Protein AF-A0A642UW45-F1 (afdb_monomer_lite)

Organism: NCBI:txid44093

Foldseek 3Di:
DDDDDDDDDDDDDDDDDDDDDDDDDDDDPPPPPPPPPVPPDDPVRLVVLVVVLVVLVVLLVVLDVCVVVPDPSHDPACVVSLVSLVVSLCSLLVSFAQDQPDDDPCSLVSLLVSLQVLLVSLLSHLVPHDLVSSLVSQVVSLVSQLCQCVVPRGDHDDPVSLVSVLVSQVSSLVSSCSSCVPPPVCPVSSVCRSVSSNVRSD

Structure (mmCIF, N/CA/C/O backbone):
data_AF-A0A642UW45-F1
#
_entry.id   AF-A0A642UW45-F1
#
loop_
_atom_site.group_PDB
_atom_site.id
_atom_site.type_symbol
_atom_site.label_atom_id
_atom_site.label_alt_id
_atom_site.label_comp_id
_atom_site.label_asym_id
_atom_site.label_entity_id
_atom_site.label_seq_id
_atom_site.pdbx_PDB_ins_code
_atom_site.Cartn_x
_atom_site.Cartn_y
_atom_site.Cartn_z
_atom_site.occupancy
_atom_site.B_iso_or_equiv
_atom_site.auth_seq_id
_atom_site.auth_comp_id
_atom_site.auth_asym_id
_atom_site.auth_atom_id
_atom_site.pdbx_PDB_model_num
ATOM 1 N N . MET A 1 1 ? -65.713 -23.975 90.824 1.00 36.75 1 MET A N 1
ATOM 2 C CA . MET A 1 1 ? -65.546 -25.047 91.830 1.00 36.75 1 MET A CA 1
ATOM 3 C C . MET A 1 1 ? -65.281 -26.353 91.097 1.00 36.75 1 MET A C 1
ATOM 5 O O . MET A 1 1 ? -66.083 -26.625 90.209 1.00 36.75 1 MET A O 1
ATOM 9 N N . PRO A 1 2 ? -64.274 -27.172 91.465 1.00 53.25 2 PRO A N 1
ATOM 10 C CA . PRO A 1 2 ? -63.061 -26.932 92.280 1.00 53.25 2 PRO A CA 1
ATOM 11 C C . PRO A 1 2 ? -61.746 -27.131 91.458 1.00 53.25 2 PRO A C 1
ATOM 13 O O . PRO A 1 2 ? -61.798 -27.691 90.370 1.00 53.25 2 PRO A O 1
ATOM 16 N N . ALA A 1 3 ? -60.665 -26.393 91.762 1.00 43.72 3 ALA A N 1
ATOM 17 C CA . ALA A 1 3 ? -59.486 -26.709 92.619 1.00 43.72 3 ALA A CA 1
ATOM 18 C C . ALA A 1 3 ? -58.469 -27.650 91.919 1.00 43.72 3 ALA A C 1
ATOM 20 O O . ALA A 1 3 ? -58.846 -28.756 91.555 1.00 43.72 3 ALA A O 1
ATOM 21 N N . ASN A 1 4 ? -57.269 -27.225 91.496 1.00 45.25 4 ASN A N 1
ATOM 22 C CA . ASN A 1 4 ? -56.106 -26.641 92.202 1.00 45.25 4 ASN A CA 1
ATOM 23 C C . ASN A 1 4 ? -55.343 -27.671 93.055 1.00 45.25 4 ASN A C 1
ATOM 25 O O . ASN A 1 4 ? -55.916 -28.178 94.010 1.00 45.25 4 ASN A O 1
ATOM 29 N N . ASP A 1 5 ? -54.101 -27.971 92.654 1.00 42.88 5 ASP A N 1
ATOM 30 C CA . ASP A 1 5 ? -52.862 -27.980 93.466 1.00 42.88 5 ASP A CA 1
ATOM 31 C C . ASP A 1 5 ? -51.679 -28.327 92.520 1.00 42.88 5 ASP A C 1
ATOM 33 O O . ASP A 1 5 ? -51.790 -29.273 91.741 1.00 42.88 5 ASP A O 1
ATOM 37 N N . MET A 1 6 ? -50.669 -27.461 92.301 1.00 51.72 6 MET A N 1
ATOM 38 C CA . MET A 1 6 ? -49.543 -27.067 93.193 1.00 51.72 6 MET A CA 1
ATOM 39 C C . MET A 1 6 ? -48.675 -28.282 93.568 1.00 51.72 6 MET A C 1
ATOM 41 O O . MET A 1 6 ? -49.210 -29.314 93.945 1.00 51.72 6 MET A O 1
ATOM 45 N N . ASP A 1 7 ? -47.345 -28.318 93.473 1.00 44.03 7 ASP A N 1
ATOM 46 C CA . ASP A 1 7 ? -46.229 -27.369 93.296 1.00 44.03 7 ASP A CA 1
ATOM 47 C C . ASP A 1 7 ? -45.063 -28.196 92.658 1.00 44.03 7 ASP A C 1
ATOM 49 O O . ASP A 1 7 ? -45.179 -29.415 92.548 1.00 44.03 7 ASP A O 1
ATOM 53 N N . VAL A 1 8 ? -43.908 -27.713 92.186 1.00 48.75 8 VAL A N 1
ATOM 54 C CA . VAL A 1 8 ? -42.874 -26.880 92.823 1.00 48.75 8 VAL A CA 1
ATOM 55 C C . VAL A 1 8 ? -41.848 -26.517 91.727 1.00 48.75 8 VAL A C 1
ATOM 57 O O . VAL A 1 8 ? -41.363 -27.402 91.024 1.00 48.75 8 VAL A O 1
ATOM 60 N N . ASP A 1 9 ? -41.491 -25.238 91.624 1.00 43.91 9 ASP A N 1
ATOM 61 C CA . ASP A 1 9 ? -40.244 -24.722 91.020 1.00 43.91 9 ASP A CA 1
ATOM 62 C C . ASP A 1 9 ? -39.233 -24.512 92.176 1.00 43.91 9 ASP A C 1
ATOM 64 O O . ASP A 1 9 ? -39.691 -24.293 93.306 1.00 43.91 9 ASP A O 1
ATOM 68 N N . PRO A 1 10 ? -37.894 -24.558 91.992 1.00 50.16 10 PRO A N 1
ATOM 69 C CA . PRO A 1 10 ? -37.218 -23.303 91.642 1.00 50.16 10 PRO A CA 1
ATOM 70 C C . PRO A 1 10 ? -35.883 -23.415 90.865 1.00 50.16 10 PRO A C 1
ATOM 72 O O . PRO A 1 10 ? -35.002 -24.205 91.190 1.00 50.16 10 PRO A O 1
ATOM 75 N N . GLN A 1 11 ? -35.694 -22.424 89.988 1.00 36.06 11 GLN A N 1
ATOM 76 C CA . GLN A 1 11 ? -34.472 -21.628 89.757 1.00 36.06 11 GLN A CA 1
ATOM 77 C C . GLN A 1 11 ? -33.200 -22.291 89.194 1.00 36.06 11 GLN A C 1
ATOM 79 O O . GLN A 1 11 ? -32.591 -23.156 89.811 1.00 36.06 11 GLN A O 1
ATOM 84 N N . SER A 1 12 ? -32.650 -21.685 88.130 1.00 41.69 12 SER A N 1
ATOM 85 C CA . SER A 1 12 ? -31.394 -20.906 88.216 1.00 41.69 12 SER A CA 1
ATOM 86 C C . SER A 1 12 ? -30.930 -20.396 86.837 1.00 41.69 12 SER A C 1
ATOM 88 O O . SER A 1 12 ? -30.813 -21.188 85.911 1.00 41.69 12 SER A O 1
ATOM 90 N N . SER A 1 13 ? -30.707 -19.070 86.773 1.00 40.31 13 SER A N 1
ATOM 91 C CA . SER A 1 13 ? -29.682 -18.259 86.061 1.00 40.31 13 SER A CA 1
ATOM 92 C C . SER A 1 13 ? -29.061 -18.755 84.728 1.00 40.31 13 SER A C 1
ATOM 94 O O . SER A 1 13 ? -28.805 -19.930 84.535 1.00 40.31 13 SER A O 1
ATOM 96 N N . ALA A 1 14 ? -28.718 -17.918 83.747 1.00 40.62 14 ALA A N 1
ATOM 97 C CA . ALA A 1 14 ? -28.234 -16.548 83.828 1.00 40.62 14 ALA A CA 1
ATOM 98 C C . ALA A 1 14 ? -28.526 -15.755 82.539 1.00 40.62 14 ALA A C 1
ATOM 100 O O . ALA A 1 14 ? -28.600 -16.295 81.436 1.00 40.62 14 ALA A O 1
ATOM 101 N N . VAL A 1 15 ? -28.697 -14.456 82.754 1.00 42.72 15 VAL A N 1
ATOM 102 C CA . VAL A 1 15 ? -28.631 -13.355 81.790 1.00 42.72 15 VAL A CA 1
ATOM 103 C C . VAL A 1 15 ? -27.152 -12.937 81.680 1.00 42.72 15 VAL A C 1
ATOM 105 O O . VAL A 1 15 ? -26.385 -13.279 82.575 1.00 42.72 15 VAL A O 1
ATOM 108 N N . GLU A 1 16 ? -26.816 -12.137 80.660 1.00 39.44 16 GLU A N 1
ATOM 109 C CA . GLU A 1 16 ? -25.517 -11.470 80.397 1.00 39.44 16 GLU A CA 1
ATOM 110 C C . GLU A 1 16 ? -24.597 -12.306 79.476 1.00 39.44 16 GLU A C 1
ATOM 112 O O . GLU A 1 16 ? -24.466 -13.511 79.624 1.00 39.44 16 GLU A O 1
ATOM 117 N N . ASP A 1 17 ? -23.997 -11.769 78.414 1.00 39.53 17 ASP A N 1
ATOM 118 C CA . ASP A 1 17 ? -23.384 -10.450 78.355 1.00 39.53 17 ASP A CA 1
ATOM 119 C C . ASP A 1 17 ? -23.245 -9.943 76.907 1.00 39.53 17 ASP A C 1
ATOM 121 O O . ASP A 1 17 ? -23.050 -10.708 75.958 1.00 39.53 17 ASP A O 1
ATOM 125 N N . SER A 1 18 ? -23.380 -8.630 76.753 1.00 40.75 18 SER A N 1
ATOM 126 C CA . SER A 1 18 ? -23.147 -7.880 75.523 1.00 40.75 18 SER A CA 1
ATOM 127 C C . SER A 1 18 ? -21.845 -7.103 75.670 1.00 40.75 18 SER A C 1
ATOM 129 O O . SER A 1 18 ? -21.626 -6.492 76.702 1.00 40.75 18 SER A O 1
ATOM 131 N N . MET A 1 19 ? -21.105 -6.997 74.565 1.00 38.03 19 MET A N 1
ATOM 132 C CA . MET A 1 19 ? -20.031 -6.022 74.329 1.00 38.03 19 MET A CA 1
ATOM 133 C C . MET A 1 19 ? -18.723 -6.268 75.091 1.00 38.03 19 MET A C 1
ATOM 135 O O . MET A 1 19 ? -18.585 -5.918 76.254 1.00 38.03 19 MET A O 1
ATOM 139 N N . ASP A 1 20 ? -17.711 -6.718 74.347 1.00 39.88 20 ASP A N 1
ATOM 140 C CA . ASP A 1 20 ? -16.327 -6.376 74.660 1.00 39.88 20 ASP A CA 1
ATOM 141 C C . ASP A 1 20 ? -15.667 -5.783 73.409 1.00 39.88 20 ASP A C 1
ATOM 143 O O . ASP A 1 20 ? -15.661 -6.366 72.318 1.00 39.88 20 ASP A O 1
ATOM 147 N N . GLU A 1 21 ? -15.207 -4.549 73.571 1.00 38.09 21 GLU A N 1
ATOM 148 C CA . GLU A 1 21 ? -14.565 -3.706 72.575 1.00 38.09 21 GLU A CA 1
ATOM 149 C C . GLU A 1 21 ? -13.055 -3.991 72.521 1.00 38.09 21 GLU A C 1
ATOM 151 O O . GLU A 1 21 ? -12.384 -4.125 73.537 1.00 38.09 21 GLU A O 1
ATOM 156 N N . MET A 1 22 ? -12.513 -3.935 71.302 1.00 37.22 22 MET A N 1
ATOM 157 C CA . MET A 1 22 ? -11.138 -3.539 70.966 1.00 37.22 22 MET A CA 1
ATOM 158 C C . MET A 1 22 ? -9.948 -4.365 71.490 1.00 37.22 22 MET A C 1
ATOM 160 O O . MET A 1 22 ? -9.361 -4.047 72.520 1.00 37.22 22 MET A O 1
ATOM 164 N N . GLN A 1 23 ? -9.378 -5.193 70.599 1.00 37.09 23 GLN A N 1
ATOM 165 C CA . GLN A 1 23 ? -7.923 -5.190 70.367 1.00 37.09 23 GLN A CA 1
ATOM 166 C C . GLN A 1 23 ? -7.586 -5.204 68.865 1.00 37.09 23 GLN A C 1
ATOM 168 O O . GLN A 1 23 ? -7.720 -6.197 68.158 1.00 37.09 23 GLN A O 1
ATOM 173 N N . SER A 1 24 ? -7.153 -4.028 68.405 1.00 38.09 24 SER A N 1
ATOM 174 C CA . SER A 1 24 ? -6.322 -3.738 67.230 1.00 38.09 24 SER A CA 1
ATOM 175 C C . SER A 1 24 ? -5.328 -4.852 66.880 1.00 38.09 24 SER A C 1
ATOM 177 O O . SER A 1 24 ? -4.521 -5.170 67.748 1.00 38.09 24 SER A O 1
ATOM 179 N N . ILE A 1 25 ? -5.270 -5.298 65.612 1.00 38.72 25 ILE A N 1
ATOM 180 C CA . ILE A 1 25 ? -4.099 -5.120 64.717 1.00 38.72 25 ILE A CA 1
ATOM 181 C C . ILE A 1 25 ? -4.308 -5.711 63.303 1.00 38.72 25 ILE A C 1
ATOM 183 O O . ILE A 1 25 ? -4.817 -6.810 63.127 1.00 38.72 25 ILE A O 1
ATOM 187 N N . VAL A 1 26 ? -3.779 -4.969 62.320 1.00 41.66 26 VAL A N 1
ATOM 188 C CA . VAL A 1 26 ? -3.589 -5.254 60.882 1.00 41.66 26 VAL A CA 1
ATOM 189 C C . VAL A 1 26 ? -4.813 -5.061 59.981 1.00 41.66 26 VAL A C 1
ATOM 191 O O . VAL A 1 26 ? -5.449 -5.990 59.490 1.00 41.66 26 VAL A O 1
ATOM 194 N N . SER A 1 27 ? -5.023 -3.789 59.635 1.00 38.62 27 SER A N 1
ATOM 195 C CA . SER A 1 27 ? -5.510 -3.392 58.317 1.00 38.62 27 SER A CA 1
ATOM 196 C C . SER A 1 27 ? -4.655 -4.076 57.250 1.00 38.62 27 SER A C 1
ATOM 198 O O . SER A 1 27 ? -3.492 -3.722 57.057 1.00 38.62 27 SER A O 1
ATOM 200 N N . THR A 1 28 ? -5.211 -5.059 56.554 1.00 40.09 28 THR A N 1
ATOM 201 C CA . THR A 1 28 ? -4.668 -5.476 55.263 1.00 40.09 28 THR A CA 1
ATOM 202 C C . THR A 1 28 ? -5.072 -4.397 54.262 1.00 40.09 28 THR A C 1
ATOM 204 O O . THR A 1 28 ? -6.269 -4.205 54.040 1.00 40.09 28 THR A O 1
ATOM 207 N N . PRO A 1 29 ? -4.134 -3.650 53.654 1.00 40.41 29 PRO A N 1
ATOM 208 C CA . PRO A 1 29 ? -4.487 -2.892 52.475 1.00 40.41 29 PRO A CA 1
ATOM 209 C C . PRO A 1 29 ? -4.778 -3.935 51.399 1.00 40.41 29 PRO A C 1
ATOM 211 O O . PRO A 1 29 ? -3.882 -4.662 50.967 1.00 40.41 29 PRO A O 1
ATOM 214 N N . ALA A 1 30 ? -6.039 -4.042 50.986 1.00 44.22 30 ALA A N 1
ATOM 215 C CA . ALA A 1 30 ? -6.338 -4.584 49.677 1.00 44.22 30 ALA A CA 1
ATOM 216 C C . ALA A 1 30 ? -5.596 -3.683 48.688 1.00 44.22 30 ALA A C 1
ATOM 218 O O . ALA A 1 30 ? -6.010 -2.555 48.424 1.00 44.22 30 ALA A O 1
ATOM 219 N N . ILE A 1 31 ? -4.430 -4.144 48.233 1.00 43.50 31 ILE A N 1
ATOM 220 C CA . ILE A 1 31 ? -3.720 -3.549 47.113 1.00 43.50 31 ILE A CA 1
ATOM 221 C C . ILE A 1 31 ? -4.649 -3.775 45.930 1.00 43.50 31 ILE A C 1
ATOM 223 O O . ILE A 1 31 ? -4.634 -4.835 45.305 1.00 43.50 31 ILE A O 1
ATOM 227 N N . SER A 1 32 ? -5.506 -2.794 45.658 1.00 49.00 32 SER A N 1
ATOM 228 C CA . SER A 1 32 ? -6.100 -2.613 44.348 1.00 49.00 32 SER A CA 1
ATOM 229 C C . SER A 1 32 ? -4.913 -2.494 43.411 1.00 49.00 32 SER A C 1
ATOM 231 O O . SER A 1 32 ? -4.239 -1.466 43.350 1.00 49.00 32 SER A O 1
ATOM 233 N N . THR A 1 33 ? -4.589 -3.600 42.748 1.00 43.16 33 THR A N 1
ATOM 234 C CA . THR A 1 33 ? -3.673 -3.588 41.623 1.00 43.16 33 THR A CA 1
ATOM 235 C C . THR A 1 33 ? -4.216 -2.506 40.697 1.00 43.16 33 THR A C 1
ATOM 237 O O . THR A 1 33 ? -5.394 -2.588 40.334 1.00 43.16 33 THR A O 1
ATOM 240 N N . PRO A 1 34 ? -3.454 -1.447 40.376 1.00 36.19 34 PRO A N 1
ATOM 241 C CA . PRO A 1 34 ? -3.911 -0.511 39.376 1.00 36.19 34 PRO A CA 1
ATOM 242 C C . PRO A 1 34 ? -4.062 -1.336 38.105 1.00 36.19 34 PRO A C 1
ATOM 244 O O . PRO A 1 34 ? -3.070 -1.796 37.540 1.00 36.19 34 PRO A O 1
ATOM 247 N N . SER A 1 35 ? -5.313 -1.587 37.713 1.00 38.22 35 SER A N 1
ATOM 248 C CA . SER A 1 35 ? -5.642 -2.012 36.365 1.00 38.22 35 SER A CA 1
ATOM 249 C C . SER A 1 35 ? -5.026 -0.944 35.480 1.00 38.22 35 SER A C 1
ATOM 251 O O . SER A 1 35 ? -5.541 0.174 35.392 1.00 38.22 35 SER A O 1
ATOM 253 N N . GLN A 1 36 ? -3.850 -1.239 34.926 1.00 38.59 36 GLN A N 1
ATOM 254 C CA . GLN A 1 36 ? -3.261 -0.427 33.884 1.00 38.59 36 GLN A CA 1
ATOM 255 C C . GLN A 1 36 ? -4.139 -0.639 32.661 1.00 38.59 36 GLN A C 1
ATOM 257 O O . GLN A 1 36 ? -3.818 -1.390 31.745 1.00 38.59 36 GLN A O 1
ATOM 262 N N . HIS A 1 37 ? -5.282 0.039 32.655 1.00 38.22 37 HIS A N 1
ATOM 263 C CA . HIS A 1 37 ? -5.852 0.508 31.420 1.00 38.22 37 HIS A CA 1
ATOM 264 C C . HIS A 1 37 ? -4.754 1.379 30.819 1.00 38.22 37 HIS A C 1
ATOM 266 O O . HIS A 1 37 ? -4.597 2.538 31.197 1.00 38.22 37 HIS A O 1
ATOM 272 N N . TYR A 1 38 ? -3.937 0.796 29.940 1.00 41.06 38 TYR A N 1
ATOM 273 C CA . TYR A 1 38 ? -3.171 1.560 28.972 1.00 41.06 38 TYR A CA 1
ATOM 274 C C . TYR A 1 38 ? -4.214 2.282 28.115 1.00 41.06 38 TYR A C 1
ATOM 276 O O . TYR A 1 38 ? -4.650 1.797 27.065 1.00 41.06 38 TYR A O 1
ATOM 284 N N . SER A 1 39 ? -4.694 3.410 28.642 1.00 54.41 39 SER A N 1
ATOM 285 C CA . SER A 1 39 ? -5.448 4.411 27.913 1.00 54.41 39 SER A CA 1
ATOM 286 C C . SER A 1 39 ? -4.659 4.663 26.642 1.00 54.41 39 SER A C 1
ATOM 288 O O . SER A 1 39 ? -3.439 4.838 26.717 1.00 54.41 39 SER A O 1
ATOM 290 N N . GLY A 1 40 ? -5.328 4.570 25.493 1.00 69.44 40 GLY A N 1
ATOM 291 C CA . GLY A 1 40 ? -4.692 4.750 24.193 1.00 69.44 40 GLY A CA 1
ATOM 292 C C . GLY A 1 40 ? -3.835 6.017 24.139 1.00 69.44 40 GLY A C 1
ATOM 293 O O . GLY A 1 40 ? -3.932 6.895 24.997 1.00 69.44 40 GLY A O 1
ATOM 294 N N . LEU A 1 41 ? -2.973 6.095 23.125 1.00 79.62 41 LEU A N 1
ATOM 295 C CA . LEU A 1 41 ? -2.092 7.244 22.917 1.00 79.62 41 LEU A CA 1
ATOM 296 C C . LEU A 1 41 ? -2.855 8.566 23.081 1.00 79.62 41 LEU A C 1
ATOM 298 O O . LEU A 1 41 ? -3.965 8.707 22.563 1.00 79.62 41 LEU A O 1
ATOM 302 N N . SER A 1 42 ? -2.254 9.536 23.771 1.00 88.75 42 SER A N 1
ATOM 303 C CA . SER A 1 42 ? -2.825 10.881 23.876 1.00 88.75 42 SER A CA 1
ATOM 304 C C . SER A 1 42 ? -2.923 11.536 22.498 1.00 88.75 42 SER A C 1
ATOM 306 O O . SER A 1 42 ? -2.159 11.193 21.598 1.00 88.75 42 SER A O 1
ATOM 308 N N . GLU A 1 43 ? -3.801 12.525 22.320 1.00 89.94 43 GLU A N 1
ATOM 309 C CA . GLU A 1 43 ? -3.934 13.240 21.038 1.00 89.94 43 GLU A CA 1
ATOM 310 C C . GLU A 1 43 ? -2.590 13.786 20.526 1.00 89.94 43 GLU A C 1
ATOM 312 O O . GLU A 1 43 ? -2.277 13.677 19.345 1.00 89.94 43 GLU A O 1
ATOM 317 N N . ALA A 1 44 ? -1.734 14.286 21.423 1.00 94.00 44 ALA A N 1
ATOM 318 C CA . ALA A 1 44 ? -0.394 14.747 21.068 1.00 94.00 44 ALA A CA 1
ATOM 319 C C . ALA A 1 44 ? 0.529 13.607 20.595 1.00 94.00 44 ALA A C 1
ATOM 321 O O . ALA A 1 44 ? 1.353 13.807 19.704 1.00 94.00 44 ALA A O 1
ATOM 322 N N . GLN A 1 45 ? 0.419 12.410 21.182 1.00 92.38 45 GLN A N 1
ATOM 323 C CA . GLN A 1 45 ? 1.152 11.225 20.722 1.00 92.38 45 GLN A CA 1
ATOM 324 C C . GLN A 1 45 ? 0.608 10.720 19.382 1.00 92.38 45 GLN A C 1
ATOM 326 O O . GLN A 1 45 ? 1.395 10.375 18.504 1.00 92.38 45 GLN A O 1
ATOM 331 N N . GLN A 1 46 ? -0.715 10.729 19.202 1.00 93.69 46 GLN A N 1
ATOM 332 C CA . GLN A 1 46 ? -1.363 10.388 17.936 1.00 93.69 46 GLN A CA 1
ATOM 333 C C . GLN A 1 46 ? -0.941 11.349 16.820 1.00 93.69 46 GLN A C 1
ATOM 335 O O . GLN A 1 46 ? -0.640 10.903 15.718 1.00 93.69 46 GLN A O 1
ATOM 340 N N . GLN A 1 47 ? -0.865 12.654 17.099 1.00 95.81 47 GLN A N 1
ATOM 341 C CA . GLN A 1 47 ? -0.413 13.637 16.117 1.00 95.81 47 GLN A CA 1
ATOM 342 C C . GLN A 1 47 ? 1.056 13.427 15.744 1.00 95.81 47 GLN A C 1
ATOM 344 O O . GLN A 1 47 ? 1.365 13.332 14.565 1.00 95.81 47 GLN A O 1
ATOM 349 N N . LYS A 1 48 ? 1.947 13.231 16.725 1.00 96.94 48 LYS A N 1
ATOM 350 C CA . LYS A 1 48 ? 3.360 12.908 16.448 1.00 96.94 48 LYS A CA 1
ATOM 351 C C . LYS A 1 48 ? 3.523 11.651 15.596 1.00 96.94 48 LYS A C 1
ATOM 353 O O . LYS A 1 48 ? 4.425 11.586 14.769 1.00 96.94 48 LYS A O 1
ATOM 358 N N . PHE A 1 49 ? 2.672 10.649 15.814 1.00 96.38 49 PHE A N 1
ATOM 359 C CA . PHE A 1 49 ? 2.655 9.441 14.998 1.00 96.38 49 PHE A CA 1
ATOM 360 C C . PHE A 1 49 ? 2.254 9.746 13.549 1.00 96.38 49 PHE A C 1
ATOM 362 O O . PHE A 1 49 ? 2.947 9.316 12.633 1.00 96.38 49 PHE A O 1
ATOM 369 N N . LYS A 1 50 ? 1.190 10.529 13.337 1.00 97.31 50 LYS A N 1
ATOM 370 C CA . LYS A 1 50 ? 0.764 10.984 12.001 1.00 97.31 50 LYS A CA 1
ATOM 371 C C . LYS A 1 50 ? 1.861 11.769 11.289 1.00 97.31 50 LYS A C 1
ATOM 373 O O . LYS A 1 50 ? 2.218 11.418 10.171 1.00 97.31 50 LYS A O 1
ATOM 378 N N . ASP A 1 51 ? 2.444 12.750 11.978 1.00 98.19 51 ASP A N 1
ATOM 379 C CA . ASP A 1 51 ? 3.522 13.588 11.446 1.00 98.19 51 ASP A CA 1
ATOM 380 C C . ASP A 1 51 ? 4.716 12.725 11.007 1.00 98.19 51 ASP A C 1
ATOM 382 O O . ASP A 1 51 ? 5.246 12.898 9.913 1.00 98.19 51 ASP A O 1
ATOM 386 N N . TYR A 1 52 ? 5.087 11.726 11.818 1.00 98.44 52 TYR A N 1
ATOM 387 C CA . TYR A 1 52 ? 6.126 10.764 11.457 1.00 98.44 52 TYR A CA 1
ATOM 388 C C . TYR A 1 52 ? 5.786 9.987 10.176 1.00 98.44 52 TYR A C 1
ATOM 390 O O . TYR A 1 52 ? 6.634 9.883 9.288 1.00 98.44 52 TYR A O 1
ATOM 398 N N . LEU A 1 53 ? 4.567 9.446 10.059 1.00 98.38 53 LEU A N 1
ATOM 399 C CA . LEU A 1 53 ? 4.151 8.699 8.866 1.00 98.38 53 LEU A CA 1
ATOM 400 C C . LEU A 1 53 ? 4.137 9.586 7.616 1.00 98.38 53 LEU A C 1
ATOM 402 O O . LEU A 1 53 ? 4.585 9.152 6.553 1.00 98.38 53 LEU A O 1
ATOM 406 N N . ASP A 1 54 ? 3.664 10.826 7.741 1.00 98.50 54 ASP A N 1
ATOM 407 C CA . ASP A 1 54 ? 3.662 11.796 6.648 1.00 98.50 54 ASP A CA 1
ATOM 408 C C . ASP A 1 54 ? 5.081 12.158 6.199 1.00 98.50 54 ASP A C 1
ATOM 410 O O . ASP A 1 54 ? 5.353 12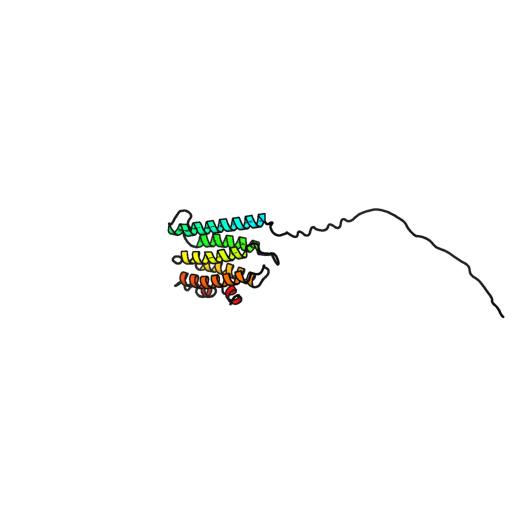.167 4.995 1.00 98.50 54 ASP A O 1
ATOM 414 N N . ASP A 1 55 ? 6.007 12.373 7.136 1.00 98.56 55 ASP A N 1
ATOM 415 C CA . ASP A 1 55 ? 7.414 12.634 6.828 1.00 98.56 55 ASP A CA 1
ATOM 416 C C . ASP A 1 55 ? 8.076 11.445 6.112 1.00 98.56 55 ASP A C 1
ATOM 418 O O . ASP A 1 55 ? 8.815 11.640 5.138 1.00 98.56 55 ASP A O 1
ATOM 422 N N . GLN A 1 56 ? 7.797 10.209 6.548 1.00 98.62 56 GLN A N 1
ATOM 423 C CA . GLN A 1 56 ? 8.319 9.006 5.890 1.00 98.62 56 GLN A CA 1
ATOM 424 C C . GLN A 1 56 ? 7.762 8.851 4.469 1.00 98.62 56 GLN A C 1
ATOM 426 O O . GLN A 1 56 ? 8.545 8.690 3.530 1.00 98.62 56 GLN A O 1
ATOM 431 N N . LEU A 1 57 ? 6.444 8.969 4.276 1.00 98.50 57 LEU A 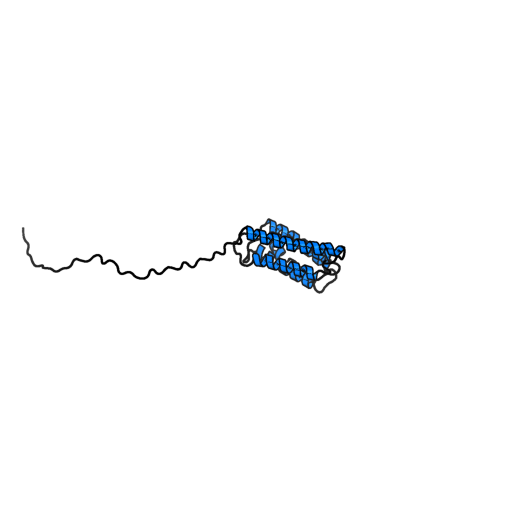N 1
ATOM 432 C CA . LEU A 1 57 ? 5.824 8.883 2.946 1.00 98.50 57 LEU A CA 1
ATOM 433 C C . LEU A 1 57 ? 6.330 9.975 2.008 1.00 98.50 57 LEU A C 1
ATOM 435 O O . LEU A 1 57 ? 6.649 9.714 0.847 1.00 98.50 57 LEU A O 1
ATOM 439 N N . LEU A 1 58 ? 6.465 11.201 2.513 1.00 98.31 58 LEU A N 1
ATOM 440 C CA . LEU A 1 58 ? 7.000 12.313 1.741 1.00 98.31 58 LEU A CA 1
ATOM 441 C C . LEU A 1 58 ? 8.454 12.065 1.331 1.00 98.31 58 LEU A C 1
ATOM 443 O O . LEU A 1 58 ? 8.838 12.389 0.205 1.00 98.31 58 LEU A O 1
ATOM 447 N N . SER A 1 59 ? 9.265 11.486 2.217 1.00 98.12 59 SER A N 1
ATOM 448 C CA . SER A 1 59 ? 10.641 11.090 1.908 1.00 98.12 59 SER A CA 1
ATOM 449 C C . SER A 1 59 ? 10.688 10.041 0.793 1.00 98.12 59 SER A C 1
ATOM 451 O O . SER A 1 59 ? 11.386 10.250 -0.206 1.00 98.12 59 SER A O 1
ATOM 453 N N . ILE A 1 60 ? 9.894 8.970 0.908 1.00 98.44 60 ILE A N 1
ATOM 454 C CA . ILE A 1 60 ? 9.790 7.898 -0.095 1.00 98.44 60 ILE A CA 1
ATOM 455 C C . ILE A 1 60 ? 9.350 8.481 -1.443 1.00 98.44 60 ILE A C 1
ATOM 457 O O . ILE A 1 60 ? 10.062 8.350 -2.441 1.00 98.44 60 ILE A O 1
ATOM 461 N N . THR A 1 61 ? 8.250 9.236 -1.466 1.00 97.88 61 THR A N 1
ATOM 462 C CA . THR A 1 61 ? 7.725 9.870 -2.684 1.00 97.88 61 THR A CA 1
ATOM 463 C C . THR A 1 61 ? 8.748 10.809 -3.327 1.00 97.88 61 THR A C 1
ATOM 465 O O . THR A 1 61 ? 8.976 10.756 -4.537 1.00 97.88 61 THR A O 1
ATOM 468 N N . ARG A 1 62 ? 9.443 11.650 -2.547 1.00 97.44 62 ARG A N 1
ATOM 469 C CA . ARG A 1 62 ? 10.484 12.549 -3.080 1.00 97.44 62 ARG A CA 1
ATOM 470 C C . ARG A 1 62 ? 11.631 11.775 -3.722 1.00 97.44 62 ARG A C 1
ATOM 472 O O . ARG A 1 62 ? 12.108 12.171 -4.787 1.00 97.44 62 ARG A O 1
ATOM 479 N N . ARG A 1 63 ? 12.096 10.697 -3.090 1.00 97.62 63 ARG A N 1
ATOM 480 C CA . ARG A 1 63 ? 13.180 9.852 -3.621 1.00 97.62 63 ARG A CA 1
ATOM 481 C C . ARG A 1 63 ? 12.742 9.096 -4.872 1.00 97.62 63 ARG A C 1
ATOM 483 O O . ARG A 1 63 ? 13.532 8.991 -5.810 1.00 97.62 63 ARG A O 1
ATOM 490 N N . PHE A 1 64 ? 11.489 8.649 -4.919 1.00 97.44 64 PHE A N 1
ATOM 491 C CA . PHE A 1 64 ? 10.876 8.058 -6.103 1.00 97.44 64 PHE A CA 1
ATOM 492 C C . PHE A 1 64 ? 10.835 9.053 -7.262 1.00 97.44 64 PHE A C 1
ATOM 494 O O . PHE A 1 64 ? 11.373 8.755 -8.324 1.00 97.44 64 PHE A O 1
ATOM 501 N N . VAL A 1 65 ? 10.272 10.250 -7.075 1.00 96.50 65 VAL A N 1
ATOM 502 C CA . VAL A 1 65 ? 10.160 11.270 -8.138 1.00 96.50 65 VAL A CA 1
ATOM 503 C C . VAL A 1 65 ? 11.533 11.673 -8.687 1.00 96.50 65 VAL A C 1
ATOM 505 O O . VAL A 1 65 ? 11.709 11.790 -9.899 1.00 96.50 65 VAL A O 1
ATOM 508 N N . LYS A 1 66 ? 12.544 11.806 -7.819 1.00 95.75 66 LYS A N 1
ATOM 509 C CA . LYS A 1 66 ? 13.923 12.137 -8.218 1.00 95.75 66 LYS A CA 1
ATOM 510 C C . LYS A 1 66 ? 14.581 11.110 -9.148 1.00 95.75 66 LYS A C 1
ATOM 512 O O . LYS A 1 66 ? 15.578 11.452 -9.785 1.00 95.75 66 LYS A O 1
ATOM 517 N N . ARG A 1 67 ? 14.054 9.882 -9.256 1.00 93.25 67 ARG A N 1
ATOM 518 C CA . ARG A 1 67 ? 14.615 8.844 -10.141 1.00 93.25 67 ARG A CA 1
ATOM 519 C C . ARG A 1 67 ? 14.591 9.255 -11.612 1.00 93.25 67 ARG A C 1
ATOM 521 O O . ARG A 1 67 ? 15.515 8.921 -12.337 1.00 93.25 67 ARG A O 1
ATOM 528 N N . ALA A 1 68 ? 13.584 10.029 -12.029 1.00 88.88 68 ALA A N 1
ATOM 529 C CA . ALA A 1 68 ? 13.431 10.464 -13.417 1.00 88.88 68 ALA A CA 1
ATOM 530 C C . ALA A 1 68 ? 14.575 11.381 -13.886 1.00 88.88 68 ALA A C 1
ATOM 532 O O . ALA A 1 68 ? 14.867 11.445 -15.073 1.00 88.88 68 ALA A O 1
ATOM 533 N N . ALA A 1 69 ? 15.228 12.074 -12.950 1.00 90.31 69 ALA A N 1
ATOM 534 C CA . ALA A 1 69 ? 16.399 12.909 -13.203 1.00 90.31 69 ALA A CA 1
ATOM 535 C C . ALA A 1 69 ? 17.706 12.236 -12.741 1.00 90.31 69 ALA A C 1
ATOM 537 O O . ALA A 1 69 ? 18.708 12.924 -12.550 1.00 90.31 69 ALA A O 1
ATOM 538 N N . GLU A 1 70 ? 17.665 10.929 -12.451 1.00 87.19 70 GLU A N 1
ATOM 539 C CA . GLU A 1 70 ? 18.770 10.109 -11.932 1.00 87.19 70 GLU A CA 1
ATOM 540 C C . GLU A 1 70 ? 19.529 10.730 -10.745 1.00 87.19 70 GLU A C 1
ATOM 542 O O . GLU A 1 70 ? 20.682 10.391 -10.466 1.00 87.19 70 GLU A O 1
ATOM 547 N N . SER A 1 71 ? 18.867 11.616 -9.998 1.00 89.44 71 SER A N 1
ATOM 548 C CA . SER A 1 71 ? 19.524 12.488 -9.028 1.00 89.44 71 SER A CA 1
ATOM 549 C C . SER A 1 71 ? 20.101 11.711 -7.846 1.00 89.44 71 SER A C 1
ATOM 551 O O . SER A 1 71 ? 19.651 10.607 -7.517 1.00 89.44 71 SER A O 1
ATOM 553 N N . GLU A 1 72 ? 21.077 12.298 -7.159 1.00 89.62 72 GLU A N 1
ATOM 554 C CA . GLU A 1 72 ? 21.619 11.724 -5.928 1.00 89.62 72 GLU A CA 1
ATOM 555 C C . GLU A 1 72 ? 20.510 11.511 -4.878 1.00 89.62 72 GLU A C 1
ATOM 557 O O . GLU A 1 72 ? 19.597 12.330 -4.717 1.00 89.62 72 GLU A O 1
ATOM 562 N N . GLY A 1 73 ? 20.553 10.363 -4.197 1.00 88.50 73 GLY A N 1
ATOM 563 C CA . GLY A 1 73 ? 19.546 9.957 -3.212 1.00 88.50 73 GLY A CA 1
ATOM 564 C C . GLY A 1 73 ? 18.225 9.417 -3.786 1.00 88.50 73 GLY A C 1
ATOM 565 O O . GLY A 1 73 ? 17.344 9.055 -3.003 1.00 88.50 73 GLY A O 1
ATOM 566 N N . SER A 1 74 ? 18.069 9.337 -5.115 1.00 94.62 74 SER A N 1
ATOM 567 C CA . SER A 1 74 ? 16.928 8.657 -5.755 1.00 94.62 74 SER A CA 1
ATOM 568 C C . SER A 1 74 ? 16.983 7.136 -5.599 1.00 94.62 74 SER A C 1
ATOM 570 O O . SER A 1 74 ? 18.058 6.551 -5.448 1.00 94.62 74 SER A O 1
ATOM 572 N N . TYR A 1 75 ? 15.820 6.486 -5.665 1.00 96.94 75 TYR A N 1
ATOM 573 C CA . TYR A 1 75 ? 15.760 5.030 -5.791 1.00 96.94 75 TYR A CA 1
ATOM 574 C C . TYR A 1 75 ? 16.260 4.604 -7.174 1.00 96.94 75 TYR A C 1
ATOM 576 O O . TYR A 1 75 ? 15.810 5.136 -8.188 1.00 96.94 75 TYR A O 1
ATOM 584 N N . LYS A 1 76 ? 17.206 3.659 -7.204 1.00 93.75 76 LYS A N 1
ATOM 585 C CA . LYS A 1 76 ? 17.792 3.131 -8.448 1.00 93.75 76 LYS A CA 1
ATOM 586 C C . LYS A 1 76 ? 17.007 1.957 -9.023 1.00 93.75 76 LYS A C 1
ATOM 588 O O . LYS A 1 76 ? 17.013 1.760 -10.228 1.00 93.75 76 LYS A O 1
ATOM 593 N N . ASN A 1 77 ? 16.323 1.221 -8.161 1.00 94.69 77 ASN A N 1
ATOM 594 C CA . ASN A 1 77 ? 15.399 0.151 -8.499 1.00 94.69 77 ASN A CA 1
ATOM 595 C C . ASN A 1 77 ? 14.323 0.073 -7.404 1.00 94.69 77 ASN A C 1
ATOM 597 O O . ASN A 1 77 ? 14.303 0.899 -6.482 1.00 94.69 77 ASN A O 1
ATOM 601 N N . LEU A 1 78 ? 13.426 -0.900 -7.534 1.00 96.31 78 LEU A N 1
ATOM 602 C CA . LEU A 1 78 ? 12.259 -1.033 -6.674 1.00 96.31 78 LEU A CA 1
ATOM 603 C C . LEU A 1 78 ? 12.600 -1.582 -5.269 1.00 96.31 78 LEU A C 1
ATOM 605 O O . LEU A 1 78 ? 11.939 -1.204 -4.308 1.00 96.31 78 LEU A O 1
ATOM 609 N N . ASP A 1 79 ? 13.672 -2.366 -5.105 1.00 97.00 79 ASP A N 1
ATOM 610 C CA . ASP A 1 79 ? 14.035 -3.036 -3.838 1.00 97.00 79 ASP A CA 1
ATOM 611 C C . ASP A 1 79 ? 14.130 -2.103 -2.606 1.00 97.00 79 ASP A C 1
ATOM 613 O O . ASP A 1 79 ? 13.395 -2.314 -1.638 1.00 97.00 79 ASP A O 1
ATOM 617 N N . PRO A 1 80 ? 14.960 -1.035 -2.600 1.00 97.31 80 PRO A N 1
ATOM 618 C CA . PRO A 1 80 ? 15.076 -0.139 -1.448 1.00 97.31 80 PRO A CA 1
ATOM 619 C C . PRO A 1 80 ? 13.796 0.662 -1.186 1.00 97.31 80 PRO A C 1
ATOM 621 O O . PRO A 1 80 ? 13.570 1.102 -0.061 1.00 97.31 80 PRO A O 1
ATOM 624 N N . LEU A 1 81 ? 12.960 0.875 -2.207 1.00 98.38 81 LEU A N 1
ATOM 625 C CA . LEU A 1 81 ? 11.663 1.527 -2.039 1.00 98.38 81 LEU A CA 1
ATOM 626 C C . LEU A 1 81 ? 10.702 0.593 -1.303 1.00 98.38 81 LEU A C 1
ATOM 628 O O . LEU A 1 81 ? 10.068 1.010 -0.334 1.00 98.38 81 LEU A O 1
ATOM 632 N N . LEU A 1 82 ? 10.615 -0.667 -1.735 1.00 98.50 82 LEU A N 1
ATOM 633 C CA . LEU A 1 82 ? 9.772 -1.670 -1.087 1.00 98.50 82 LEU A CA 1
ATOM 634 C C . LEU A 1 82 ? 10.222 -1.937 0.348 1.00 98.50 82 LEU A C 1
ATOM 636 O O . LEU A 1 82 ? 9.377 -2.114 1.219 1.00 98.50 82 LEU A O 1
ATOM 640 N N . GLU A 1 83 ? 11.527 -1.912 0.619 1.00 98.38 83 GLU A N 1
ATOM 641 C CA . GLU A 1 83 ? 12.051 -2.040 1.978 1.00 98.38 83 GLU A CA 1
ATOM 642 C C . GLU A 1 83 ? 11.585 -0.885 2.883 1.00 98.38 83 GLU A C 1
ATOM 644 O O . GLU A 1 83 ? 11.114 -1.122 4.000 1.00 98.38 83 GLU A O 1
ATOM 649 N N . ASP A 1 84 ? 11.674 0.359 2.402 1.00 98.50 84 ASP A N 1
ATOM 650 C CA . ASP A 1 84 ? 11.227 1.541 3.145 1.00 98.50 84 ASP A CA 1
ATOM 651 C C . ASP A 1 84 ? 9.703 1.521 3.376 1.00 98.50 84 ASP A C 1
ATOM 653 O O . ASP A 1 84 ? 9.242 1.792 4.489 1.00 98.50 84 ASP A O 1
ATOM 657 N N . LEU A 1 85 ? 8.913 1.120 2.371 1.00 98.50 85 LEU A N 1
ATOM 658 C CA . LEU A 1 85 ? 7.468 0.927 2.531 1.00 98.50 85 LEU A CA 1
ATOM 659 C C . LEU A 1 85 ? 7.134 -0.201 3.501 1.00 98.50 85 LEU A C 1
ATOM 661 O O . LEU A 1 85 ? 6.246 -0.040 4.333 1.00 98.50 85 LEU A O 1
ATOM 665 N N . ASN A 1 86 ? 7.835 -1.331 3.430 1.00 98.31 86 ASN A N 1
ATOM 666 C CA . ASN A 1 86 ? 7.567 -2.469 4.298 1.00 98.31 86 ASN A CA 1
ATOM 667 C C . ASN A 1 86 ? 7.780 -2.106 5.775 1.00 98.31 86 ASN A C 1
ATOM 669 O O . ASN A 1 86 ? 6.930 -2.444 6.601 1.00 98.31 86 ASN A O 1
ATOM 673 N N . LYS A 1 87 ? 8.847 -1.354 6.088 1.00 98.31 87 LYS A N 1
ATOM 674 C CA . LYS A 1 87 ? 9.088 -0.795 7.431 1.00 98.31 87 LYS A CA 1
ATOM 675 C C . LYS A 1 87 ? 7.937 0.101 7.877 1.00 98.31 87 LYS A C 1
ATOM 677 O O . LYS A 1 87 ? 7.501 0.021 9.023 1.00 98.31 87 LYS A O 1
ATOM 682 N N . LEU A 1 88 ? 7.429 0.942 6.979 1.00 98.31 88 LEU A N 1
ATOM 683 C CA . LEU A 1 88 ? 6.319 1.832 7.294 1.00 98.31 88 LEU A CA 1
ATOM 684 C C . LEU A 1 88 ? 5.018 1.058 7.548 1.00 98.31 88 LEU A C 1
ATOM 686 O O . LEU A 1 88 ? 4.325 1.336 8.525 1.00 98.31 88 LEU A O 1
ATOM 690 N N . ILE A 1 89 ? 4.723 0.046 6.727 1.00 98.56 89 ILE A N 1
ATOM 691 C CA . ILE A 1 89 ? 3.592 -0.870 6.931 1.00 98.56 89 ILE A CA 1
ATOM 692 C C . ILE A 1 89 ? 3.720 -1.571 8.283 1.00 98.56 89 ILE A C 1
ATOM 694 O O . ILE A 1 89 ? 2.731 -1.641 9.004 1.00 98.56 89 ILE A O 1
ATOM 698 N N . ASP A 1 90 ? 4.913 -2.047 8.657 1.00 98.19 90 ASP A N 1
ATOM 699 C CA . ASP A 1 90 ? 5.147 -2.678 9.964 1.00 98.19 90 ASP A CA 1
ATOM 700 C C . ASP A 1 90 ? 4.830 -1.733 11.123 1.00 98.19 90 ASP A C 1
ATOM 702 O O . ASP A 1 90 ? 4.167 -2.135 12.076 1.00 98.19 90 ASP A O 1
ATOM 706 N N . VAL A 1 91 ? 5.244 -0.467 11.035 1.00 97.56 91 VAL A N 1
ATOM 707 C CA . VAL A 1 91 ? 4.941 0.540 12.061 1.00 97.56 91 VAL A CA 1
ATOM 708 C C . VAL A 1 91 ? 3.435 0.780 12.174 1.00 97.56 91 VAL A C 1
ATOM 710 O O . VAL A 1 91 ? 2.895 0.789 13.285 1.00 97.56 91 VAL A O 1
ATOM 713 N N . VAL A 1 92 ? 2.739 0.952 11.045 1.00 97.19 92 VAL A N 1
ATOM 714 C CA . VAL A 1 92 ? 1.285 1.166 11.051 1.00 97.19 92 VAL A CA 1
ATOM 715 C C . VAL A 1 92 ? 0.569 -0.072 11.583 1.00 97.19 92 VAL A C 1
ATOM 717 O O . VAL A 1 92 ? -0.251 0.044 12.492 1.00 97.19 92 VAL A O 1
ATOM 720 N N . TRP A 1 93 ? 0.922 -1.257 11.092 1.00 96.69 93 TRP A N 1
ATOM 721 C CA . TRP A 1 93 ? 0.325 -2.520 11.508 1.00 96.69 93 TRP A CA 1
ATOM 722 C C . TRP A 1 93 ? 0.553 -2.818 12.989 1.00 96.69 93 TRP A C 1
ATOM 724 O O . TRP A 1 93 ? -0.383 -3.206 13.689 1.00 96.69 93 TRP A O 1
ATOM 734 N N . TYR A 1 94 ? 1.755 -2.569 13.506 1.00 94.25 94 TYR A N 1
ATOM 735 C CA . TYR A 1 94 ? 2.057 -2.719 14.928 1.00 94.25 94 TYR A CA 1
ATOM 736 C C . TYR A 1 94 ? 1.199 -1.790 15.798 1.00 94.25 94 TYR A C 1
ATOM 738 O O . TYR A 1 94 ? 0.789 -2.169 16.889 1.00 94.25 94 TYR A O 1
ATOM 746 N N . SER A 1 95 ? 0.868 -0.590 15.307 1.00 92.06 95 SER A N 1
ATOM 747 C CA . SER A 1 95 ? -0.017 0.339 16.024 1.00 92.06 95 SER A CA 1
ATOM 748 C C . SER A 1 95 ? -1.498 -0.081 16.043 1.00 92.06 95 SER A C 1
ATOM 750 O O . SER A 1 95 ? -2.264 0.461 16.839 1.00 92.06 95 SER A O 1
ATOM 752 N N . ILE A 1 96 ? -1.895 -1.027 15.183 1.00 91.38 96 ILE A N 1
ATOM 753 C CA . ILE A 1 96 ? -3.243 -1.622 15.121 1.00 91.38 96 ILE A CA 1
ATOM 754 C C . ILE A 1 96 ? -3.284 -2.946 15.899 1.00 91.38 96 ILE A C 1
ATOM 756 O O . ILE A 1 96 ? -4.248 -3.227 16.609 1.00 91.38 96 ILE A O 1
ATOM 760 N N . SER A 1 97 ? -2.237 -3.762 15.758 1.00 81.69 97 SER A N 1
ATOM 761 C CA . SER A 1 97 ? -2.155 -5.120 16.297 1.00 81.69 97 SER A CA 1
ATOM 762 C C . SER A 1 97 ? -2.325 -5.129 17.818 1.00 81.69 97 SER A C 1
ATOM 764 O O . SER A 1 97 ? -1.548 -4.508 18.543 1.00 81.69 97 SER A O 1
ATOM 766 N N . GLY A 1 98 ? -3.336 -5.848 18.312 1.00 72.62 98 GLY A N 1
ATOM 767 C CA . GLY A 1 98 ? -3.643 -5.932 19.745 1.00 72.62 98 GLY A CA 1
ATOM 768 C C . GLY A 1 98 ? -4.509 -4.789 20.286 1.00 72.62 98 GLY A C 1
ATOM 769 O O . GLY A 1 98 ? -4.572 -4.597 21.501 1.00 72.62 98 GLY A O 1
ATOM 770 N N . GLN A 1 99 ? -5.157 -4.015 19.411 1.00 69.06 99 GLN A N 1
ATOM 771 C CA . GLN A 1 99 ? -6.155 -3.008 19.776 1.00 69.06 99 GLN A CA 1
ATOM 772 C C . GLN A 1 99 ? -7.570 -3.500 19.434 1.00 69.06 99 GLN A C 1
ATOM 774 O O . GLN A 1 99 ? -8.227 -2.913 18.580 1.00 69.06 99 GLN A O 1
ATOM 779 N N . ASP A 1 100 ? -8.055 -4.555 20.090 1.00 65.00 100 ASP A N 1
ATOM 780 C CA . ASP A 1 100 ? -9.473 -4.922 19.975 1.00 65.00 100 ASP A CA 1
ATOM 781 C C . ASP A 1 100 ? -10.345 -3.798 20.565 1.00 65.00 100 ASP A C 1
ATOM 783 O O . ASP A 1 100 ? -10.029 -3.238 21.618 1.00 65.00 100 ASP A O 1
ATOM 787 N N . ASP A 1 101 ? -11.400 -3.418 19.841 1.00 67.19 101 ASP A N 1
ATOM 788 C CA . ASP A 1 101 ? -12.400 -2.408 20.227 1.00 67.19 101 ASP A CA 1
ATOM 789 C C . ASP A 1 101 ? -11.909 -0.964 20.465 1.00 67.19 101 ASP A C 1
ATOM 791 O O . ASP A 1 101 ? -12.648 -0.148 21.024 1.00 67.19 101 ASP A O 1
ATOM 795 N N . LYS A 1 102 ? -10.695 -0.587 20.028 1.00 72.44 102 LYS A N 1
ATOM 796 C CA . LYS A 1 102 ? -10.258 0.823 20.072 1.00 72.44 102 LYS A CA 1
ATOM 797 C C . LYS A 1 102 ? -10.484 1.545 18.754 1.00 72.44 102 LYS A C 1
ATOM 799 O O . LYS A 1 102 ? -10.190 1.026 17.678 1.00 72.44 102 LYS A O 1
ATOM 804 N N . ASP A 1 103 ? -10.917 2.798 18.863 1.00 81.31 103 ASP A N 1
ATOM 805 C CA . ASP A 1 103 ? -11.024 3.689 17.718 1.00 81.31 103 ASP A CA 1
ATOM 806 C C . ASP A 1 103 ? -9.655 3.904 17.067 1.00 81.31 103 ASP A C 1
ATOM 808 O O . ASP A 1 103 ? -8.685 4.349 17.692 1.00 81.31 103 ASP A O 1
ATOM 812 N N . LEU A 1 104 ? -9.593 3.612 15.770 1.00 89.50 104 LEU A N 1
ATOM 813 C CA . LEU A 1 104 ? -8.451 3.961 14.943 1.00 89.50 104 LEU A CA 1
ATOM 814 C C . LEU A 1 104 ? -8.416 5.479 14.743 1.00 89.50 104 LEU A C 1
ATOM 816 O O . LEU A 1 104 ? -9.428 6.125 14.477 1.00 89.50 104 LEU A O 1
ATOM 820 N N . PHE A 1 105 ? -7.221 6.049 14.809 1.00 90.94 105 PHE A N 1
ATOM 821 C CA . PHE A 1 105 ? -6.968 7.480 14.686 1.00 90.94 105 PHE A CA 1
ATOM 822 C C . PHE A 1 105 ? -6.244 7.837 13.382 1.00 90.94 105 PHE A C 1
ATOM 824 O O . PHE A 1 105 ? -5.519 8.823 13.334 1.00 90.94 105 PHE A O 1
ATOM 831 N N . GLY A 1 106 ? -6.461 7.083 12.302 1.00 92.75 106 GLY A N 1
ATOM 832 C CA . GLY A 1 106 ? -5.920 7.371 10.963 1.00 92.75 106 GLY A CA 1
ATOM 833 C C . GLY A 1 106 ? -5.084 6.245 10.359 1.00 92.75 106 GLY A C 1
ATOM 834 O O . GLY A 1 106 ? -4.687 6.342 9.204 1.00 92.75 106 GLY A O 1
ATOM 835 N N . GLN A 1 107 ? -4.850 5.156 11.087 1.00 95.69 107 GLN A N 1
ATOM 836 C CA . GLN A 1 107 ? -4.110 3.999 10.582 1.00 95.69 107 GLN A CA 1
ATOM 837 C C . GLN A 1 107 ? -4.687 3.426 9.272 1.00 95.69 107 GLN A C 1
ATOM 839 O O . GLN A 1 107 ? -3.894 3.226 8.351 1.00 95.69 107 GLN A O 1
ATOM 844 N N . PRO A 1 108 ? -6.021 3.238 9.110 1.00 96.44 108 PRO A N 1
ATOM 845 C CA . PRO A 1 108 ? -6.588 2.783 7.839 1.00 96.44 108 PRO A CA 1
ATOM 846 C C . PRO A 1 108 ? -6.240 3.718 6.685 1.00 96.44 108 PRO A C 1
ATOM 848 O O . PRO A 1 108 ? -5.870 3.264 5.609 1.00 96.44 108 PRO A O 1
ATOM 851 N N . TYR A 1 109 ? -6.295 5.032 6.924 1.00 97.38 109 TYR A N 1
ATOM 852 C CA . TYR A 1 109 ? -5.947 6.032 5.922 1.00 97.38 109 TYR A CA 1
ATOM 853 C C . TYR A 1 109 ? -4.501 5.872 5.434 1.00 97.38 109 TYR A C 1
ATOM 855 O O . TYR A 1 109 ? -4.273 5.907 4.226 1.00 97.38 109 TYR A O 1
ATOM 863 N N . TYR A 1 110 ? -3.537 5.654 6.335 1.00 98.50 110 TYR A N 1
ATOM 864 C CA . TYR A 1 110 ? -2.140 5.464 5.935 1.00 98.50 110 TYR A CA 1
ATOM 865 C C . TYR A 1 110 ? -1.904 4.128 5.228 1.00 98.50 110 TYR A C 1
ATOM 867 O O . TYR A 1 110 ? -1.180 4.117 4.239 1.00 98.50 110 TYR A O 1
ATOM 875 N N . LEU A 1 111 ? -2.539 3.030 5.657 1.00 98.56 111 LEU A N 1
ATOM 876 C CA . LEU A 1 111 ? -2.461 1.757 4.926 1.00 98.56 111 LEU A CA 1
ATOM 877 C C . LEU A 1 111 ? -3.032 1.893 3.511 1.00 98.56 111 LEU A C 1
ATOM 879 O O . LEU A 1 111 ? -2.391 1.473 2.551 1.00 98.56 111 LEU A O 1
ATOM 883 N N . LEU A 1 112 ? -4.203 2.524 3.368 1.00 98.62 112 LEU A N 1
ATOM 884 C CA . LEU A 1 112 ? -4.821 2.781 2.066 1.00 98.62 112 LEU A CA 1
ATOM 885 C C . LEU A 1 112 ? -3.931 3.662 1.195 1.00 98.62 112 LEU A C 1
ATOM 887 O O . LEU A 1 112 ? -3.760 3.366 0.023 1.00 98.62 112 LEU A O 1
ATOM 891 N N . ARG A 1 113 ? -3.343 4.722 1.758 1.00 98.56 113 ARG A N 1
ATOM 892 C CA . ARG A 1 113 ? -2.421 5.602 1.034 1.00 98.56 113 ARG A CA 1
ATOM 893 C C . ARG A 1 113 ? -1.161 4.866 0.582 1.00 98.56 113 ARG A C 1
ATOM 895 O O . ARG A 1 113 ? -0.750 5.051 -0.554 1.00 98.56 113 ARG A O 1
ATOM 902 N N . ILE A 1 114 ? -0.579 4.023 1.435 1.00 98.75 114 ILE A N 1
ATOM 903 C CA . ILE A 1 114 ? 0.572 3.186 1.073 1.00 98.75 114 ILE A CA 1
ATOM 904 C C . ILE A 1 114 ? 0.207 2.244 -0.078 1.00 98.75 114 ILE A C 1
ATOM 906 O O . ILE A 1 114 ? 0.964 2.153 -1.039 1.00 98.75 114 ILE A O 1
ATOM 910 N N . ALA A 1 115 ? -0.942 1.567 0.004 1.00 98.81 115 ALA A N 1
ATOM 911 C C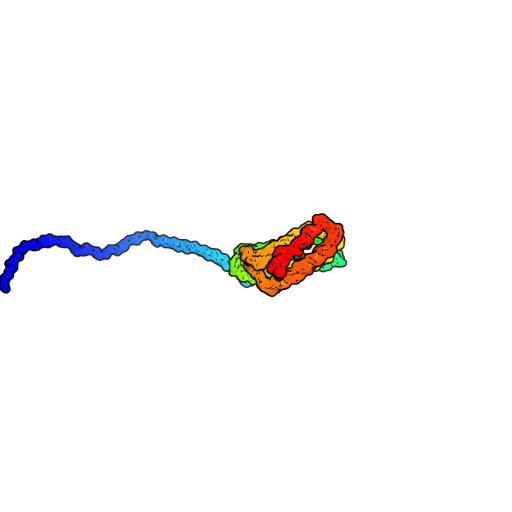A . ALA A 1 115 ? -1.413 0.675 -1.052 1.00 98.81 115 ALA A CA 1
ATOM 912 C C . ALA A 1 115 ? -1.630 1.425 -2.376 1.00 98.81 115 ALA A C 1
ATOM 914 O O . ALA A 1 115 ? -1.199 0.956 -3.422 1.00 98.81 115 ALA A O 1
ATOM 915 N N . ASP A 1 116 ? -2.238 2.611 -2.316 1.00 98.56 116 ASP A N 1
ATOM 916 C CA . ASP A 1 116 ? -2.488 3.499 -3.457 1.00 98.56 116 ASP A CA 1
ATOM 917 C C . ASP A 1 116 ? -1.171 3.944 -4.126 1.00 98.56 116 ASP A C 1
ATOM 919 O O . ASP A 1 116 ? -0.992 3.735 -5.324 1.00 98.56 116 ASP A O 1
ATOM 923 N N . GLU A 1 117 ? -0.217 4.472 -3.345 1.00 98.50 117 GLU A N 1
ATOM 924 C CA . GLU A 1 117 ? 1.100 4.921 -3.829 1.00 98.50 117 GLU A CA 1
ATOM 925 C C . GLU A 1 117 ? 1.954 3.753 -4.361 1.00 98.50 117 GLU A C 1
ATOM 927 O O . GLU A 1 117 ? 2.681 3.911 -5.344 1.00 98.50 117 GLU A O 1
ATOM 932 N N . LEU A 1 118 ? 1.847 2.558 -3.766 1.00 98.62 118 LEU A N 1
ATOM 933 C CA . LEU A 1 118 ? 2.547 1.360 -4.234 1.00 98.62 118 LEU A CA 1
ATOM 934 C C . LEU A 1 118 ? 2.182 1.013 -5.683 1.00 98.62 118 LEU A C 1
ATOM 936 O O . LEU A 1 118 ? 3.066 0.613 -6.442 1.00 98.62 118 LEU A O 1
ATOM 940 N N . VAL A 1 119 ? 0.926 1.220 -6.096 1.00 98.44 119 VAL A N 1
ATOM 941 C CA . VAL A 1 119 ? 0.507 1.022 -7.494 1.00 98.44 119 VAL A CA 1
ATOM 942 C C . VAL A 1 119 ? 1.318 1.914 -8.437 1.00 98.44 119 VAL A C 1
ATOM 944 O O . VAL A 1 119 ? 1.881 1.430 -9.422 1.00 98.44 119 VAL A O 1
ATOM 947 N N . ASP A 1 120 ? 1.436 3.201 -8.108 1.00 98.12 120 ASP A N 1
ATOM 948 C CA . ASP A 1 120 ? 2.205 4.161 -8.904 1.00 98.12 120 ASP A CA 1
ATOM 949 C C . ASP A 1 120 ? 3.700 3.827 -8.908 1.00 98.12 120 ASP A C 1
ATOM 951 O O . ASP A 1 120 ? 4.388 3.994 -9.921 1.00 98.12 120 ASP A O 1
ATOM 955 N N . PHE A 1 121 ? 4.221 3.326 -7.786 1.00 98.25 121 PHE A N 1
ATOM 956 C CA . PHE A 1 121 ? 5.616 2.920 -7.681 1.00 98.25 121 PHE A CA 1
ATOM 957 C C . PHE A 1 121 ? 5.934 1.709 -8.556 1.00 98.25 121 PHE A C 1
ATOM 959 O O . PHE A 1 121 ? 6.915 1.761 -9.298 1.00 98.25 121 PHE A O 1
ATOM 966 N N . ILE A 1 122 ? 5.095 0.668 -8.538 1.00 98.25 122 ILE A N 1
ATOM 967 C CA . ILE A 1 122 ? 5.247 -0.520 -9.394 1.00 98.25 122 ILE A CA 1
ATOM 968 C C . ILE A 1 122 ? 5.221 -0.107 -10.869 1.00 98.25 122 ILE A C 1
ATOM 970 O O . ILE A 1 122 ? 6.155 -0.418 -11.610 1.00 98.25 122 ILE A O 1
ATOM 974 N N . ALA A 1 123 ? 4.217 0.673 -11.282 1.00 97.25 123 ALA A N 1
ATOM 975 C CA . ALA A 1 123 ? 4.124 1.184 -12.652 1.00 97.25 123 ALA A CA 1
ATOM 976 C C . ALA A 1 123 ? 5.365 2.009 -13.040 1.00 97.25 123 ALA A C 1
ATOM 978 O O . ALA A 1 123 ? 5.892 1.914 -14.150 1.00 97.25 123 ALA A O 1
ATOM 979 N N . GLY A 1 124 ? 5.883 2.792 -12.093 1.00 96.00 124 GLY A N 1
ATOM 980 C CA . GLY A 1 124 ? 7.074 3.610 -12.257 1.00 96.00 124 GLY A CA 1
ATOM 981 C C . GLY A 1 124 ? 8.385 2.845 -12.458 1.00 96.00 124 GLY A C 1
ATOM 982 O O . GLY A 1 124 ? 9.358 3.485 -12.869 1.00 96.00 124 GLY A O 1
ATOM 983 N N . PHE A 1 125 ? 8.413 1.540 -12.174 1.00 95.62 125 PHE A N 1
ATOM 984 C CA . PHE A 1 125 ? 9.554 0.631 -12.335 1.00 95.62 125 PHE A CA 1
ATOM 985 C C . PHE A 1 125 ? 9.246 -0.561 -13.262 1.00 95.62 125 PHE A C 1
ATOM 987 O O . PHE A 1 125 ? 9.998 -1.529 -13.276 1.00 95.62 125 PHE A O 1
ATOM 994 N N . GLN A 1 126 ? 8.197 -0.486 -14.089 1.00 93.19 126 GLN A N 1
ATOM 995 C CA . GLN A 1 126 ? 7.763 -1.586 -14.971 1.00 93.19 126 GLN A CA 1
ATOM 996 C C . GLN A 1 126 ? 8.848 -2.149 -15.912 1.00 93.19 126 GLN A C 1
ATOM 998 O O . GLN A 1 126 ? 8.767 -3.299 -16.316 1.00 93.19 126 GLN A O 1
ATOM 1003 N N . ASN A 1 127 ? 9.880 -1.365 -16.250 1.00 92.94 127 ASN A N 1
ATOM 1004 C CA . ASN A 1 127 ? 10.981 -1.815 -17.116 1.00 92.94 127 ASN A CA 1
ATOM 1005 C C . ASN A 1 127 ? 12.062 -2.628 -16.376 1.00 92.94 127 ASN A C 1
ATOM 1007 O O . ASN A 1 127 ? 12.938 -3.201 -17.018 1.00 92.94 127 ASN A O 1
ATOM 1011 N N . ASP A 1 128 ? 12.046 -2.626 -15.044 1.00 94.69 128 ASP A N 1
ATOM 1012 C CA . ASP A 1 128 ? 12.951 -3.395 -14.184 1.00 94.69 128 ASP A CA 1
ATOM 1013 C C . ASP A 1 128 ? 12.157 -3.937 -12.978 1.00 94.69 128 ASP A C 1
ATOM 1015 O O . ASP A 1 128 ? 12.353 -3.489 -11.840 1.00 94.69 128 ASP A O 1
ATOM 1019 N N . PRO A 1 129 ? 11.186 -4.841 -13.216 1.00 95.19 129 PRO A N 1
ATOM 1020 C CA . PRO A 1 129 ? 10.287 -5.311 -12.173 1.00 95.19 129 PRO A CA 1
ATOM 1021 C C . PRO A 1 129 ? 11.032 -6.123 -11.104 1.00 95.19 129 PRO A C 1
ATOM 1023 O O . PRO A 1 129 ? 12.096 -6.706 -11.333 1.00 95.19 129 PRO A O 1
ATOM 1026 N N . ARG A 1 130 ? 10.439 -6.192 -9.908 1.00 97.00 130 ARG A N 1
ATOM 1027 C CA . ARG A 1 130 ? 10.897 -7.035 -8.789 1.00 97.00 130 ARG A CA 1
ATOM 1028 C C . ARG A 1 130 ? 9.755 -7.934 -8.319 1.00 97.00 130 ARG A C 1
ATOM 1030 O O . ARG A 1 130 ? 9.099 -7.596 -7.330 1.00 97.00 130 ARG A O 1
ATOM 1037 N N . PRO A 1 131 ? 9.433 -9.019 -9.055 1.00 97.06 131 PRO A N 1
ATOM 1038 C CA . PRO A 1 131 ? 8.199 -9.765 -8.828 1.00 97.06 131 PRO A CA 1
ATOM 1039 C C . PRO A 1 131 ? 8.085 -10.332 -7.421 1.00 97.06 131 PRO A C 1
ATOM 1041 O O . PRO A 1 131 ? 7.087 -10.100 -6.742 1.00 97.06 131 PRO A O 1
ATOM 1044 N N . ARG A 1 132 ? 9.138 -11.001 -6.944 1.00 96.88 132 ARG A N 1
ATOM 1045 C CA . ARG A 1 132 ? 9.173 -11.620 -5.618 1.00 96.88 132 ARG A CA 1
ATOM 1046 C C . ARG A 1 132 ? 8.899 -10.604 -4.511 1.00 96.88 132 ARG A C 1
ATOM 1048 O O . ARG A 1 132 ? 8.010 -10.817 -3.692 1.00 96.88 132 ARG A O 1
ATOM 1055 N N . GLU A 1 133 ? 9.651 -9.512 -4.484 1.00 97.81 133 GLU A N 1
ATOM 1056 C CA . GLU A 1 133 ? 9.580 -8.483 -3.446 1.00 97.81 133 GLU A CA 1
ATOM 1057 C C . GLU A 1 133 ? 8.239 -7.738 -3.507 1.00 97.81 133 GLU A C 1
ATOM 1059 O O . GLU A 1 133 ? 7.609 -7.492 -2.477 1.00 97.81 133 GLU A O 1
ATOM 1064 N N . THR A 1 134 ? 7.752 -7.450 -4.718 1.00 98.38 134 THR A N 1
ATOM 1065 C CA . THR A 1 134 ? 6.446 -6.812 -4.942 1.00 98.38 134 THR A CA 1
ATOM 1066 C C . THR A 1 134 ? 5.299 -7.703 -4.464 1.00 98.38 134 THR A C 1
ATOM 1068 O O . THR A 1 134 ? 4.422 -7.255 -3.730 1.00 98.38 134 THR A O 1
ATOM 1071 N N . ILE A 1 135 ? 5.309 -8.988 -4.818 1.00 98.31 135 ILE A N 1
ATOM 1072 C CA . ILE A 1 135 ? 4.282 -9.943 -4.385 1.00 98.31 135 ILE A CA 1
ATOM 1073 C C . ILE A 1 135 ? 4.295 -10.092 -2.863 1.00 98.31 135 ILE A C 1
ATOM 1075 O O . ILE A 1 135 ? 3.235 -10.184 -2.250 1.00 98.31 135 ILE A O 1
ATOM 1079 N N . GLN A 1 136 ? 5.470 -10.096 -2.231 1.00 98.25 136 GLN A N 1
ATOM 1080 C CA . GLN A 1 136 ? 5.579 -10.204 -0.775 1.00 98.25 136 GLN A CA 1
ATOM 1081 C C . GLN A 1 136 ? 4.912 -9.034 -0.047 1.00 98.25 136 GLN A C 1
ATOM 1083 O O . GLN A 1 136 ? 4.140 -9.266 0.887 1.00 98.25 136 GLN A O 1
ATOM 1088 N N . ILE A 1 137 ? 5.166 -7.792 -0.470 1.00 98.56 137 ILE A N 1
ATOM 1089 C CA . ILE A 1 137 ? 4.530 -6.626 0.157 1.00 98.56 137 ILE A CA 1
ATOM 1090 C C . ILE A 1 137 ? 3.020 -6.586 -0.122 1.00 98.56 137 ILE A C 1
ATOM 1092 O O . ILE A 1 137 ? 2.249 -6.235 0.769 1.00 98.56 137 ILE A O 1
ATOM 1096 N N . LEU A 1 138 ? 2.584 -7.011 -1.315 1.00 98.69 138 LEU A N 1
ATOM 1097 C CA . LEU A 1 138 ? 1.168 -7.076 -1.677 1.00 98.69 138 LEU A CA 1
ATOM 1098 C C . LEU A 1 138 ? 0.424 -8.127 -0.854 1.00 98.69 138 LEU A C 1
ATOM 1100 O O . LEU A 1 138 ? -0.600 -7.799 -0.269 1.00 98.69 138 LEU A O 1
ATOM 1104 N N . LYS A 1 139 ? 0.971 -9.341 -0.711 1.00 98.56 139 LYS A N 1
ATOM 1105 C CA . LYS A 1 139 ? 0.409 -10.390 0.162 1.00 98.56 139 LYS A CA 1
ATOM 1106 C C . LYS A 1 139 ? 0.292 -9.928 1.613 1.00 98.56 139 LYS A C 1
ATOM 1108 O O . LYS A 1 139 ? -0.677 -10.242 2.297 1.00 98.56 139 LYS A O 1
ATOM 1113 N N . LYS A 1 140 ? 1.271 -9.157 2.093 1.00 98.62 140 LYS A N 1
ATOM 1114 C CA . LYS A 1 140 ? 1.230 -8.575 3.437 1.00 98.62 140 LYS A CA 1
ATOM 1115 C C . LYS A 1 140 ? 0.086 -7.571 3.584 1.00 98.62 140 LYS A C 1
ATOM 1117 O O . LYS A 1 140 ? -0.640 -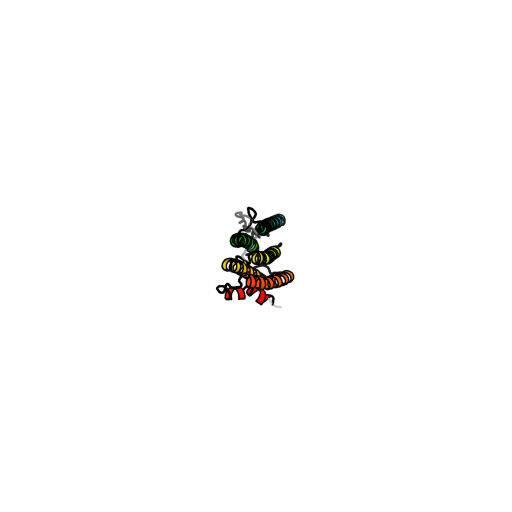7.635 4.571 1.00 98.62 140 LYS A O 1
ATOM 1122 N N . LEU A 1 141 ? -0.070 -6.652 2.629 1.00 98.69 141 LEU A N 1
ATOM 1123 C CA . LEU A 1 141 ? -1.176 -5.691 2.631 1.00 98.69 141 LEU A CA 1
ATOM 1124 C C . LEU A 1 141 ? -2.532 -6.392 2.517 1.00 98.69 141 LEU A C 1
ATOM 1126 O O . LEU A 1 141 ? -3.433 -6.054 3.277 1.00 98.69 141 LEU A O 1
ATOM 1130 N N . ASP A 1 142 ? -2.654 -7.372 1.621 1.00 98.62 142 ASP A N 1
ATOM 1131 C CA . ASP A 1 142 ? -3.865 -8.172 1.418 1.00 98.62 142 ASP A CA 1
ATOM 1132 C C . ASP A 1 142 ? -4.315 -8.826 2.731 1.00 98.62 142 ASP A C 1
ATOM 1134 O O . ASP A 1 142 ? -5.413 -8.560 3.211 1.00 98.62 142 ASP A O 1
ATOM 1138 N N . SER A 1 143 ? -3.406 -9.537 3.407 1.00 98.19 143 SER A N 1
ATOM 1139 C CA . SER A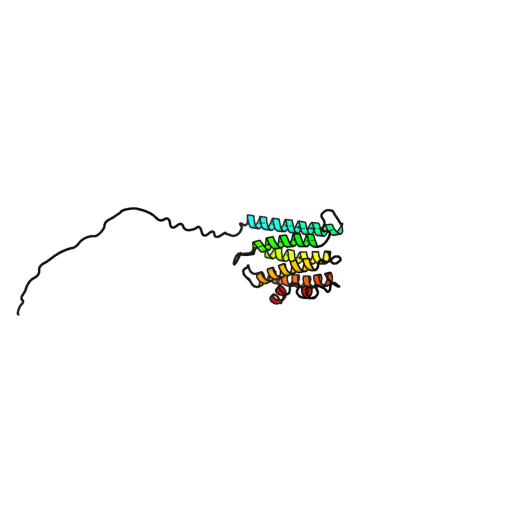 1 143 ? -3.687 -10.167 4.702 1.00 98.19 143 SER A CA 1
ATOM 1140 C C . SER A 1 143 ? -4.052 -9.157 5.800 1.00 98.19 143 SER A C 1
ATOM 1142 O O . SER A 1 143 ? -4.983 -9.386 6.575 1.00 98.19 143 SER A O 1
ATOM 1144 N N . ILE A 1 144 ? -3.355 -8.014 5.875 1.00 97.94 144 ILE A N 1
ATOM 1145 C CA . ILE A 1 144 ? -3.682 -6.949 6.838 1.00 97.94 144 ILE A CA 1
ATOM 1146 C C . ILE A 1 144 ? -5.109 -6.447 6.604 1.00 97.94 144 ILE A C 1
ATOM 1148 O O . ILE A 1 144 ? -5.899 -6.365 7.546 1.00 97.94 144 ILE A O 1
ATOM 1152 N N . PHE A 1 145 ? -5.450 -6.114 5.362 1.00 98.25 145 PHE A N 1
ATOM 1153 C CA . PHE A 1 145 ? -6.764 -5.578 5.044 1.00 98.25 145 PHE A CA 1
ATOM 1154 C C . PHE A 1 145 ? -7.872 -6.616 5.201 1.00 98.25 145 PHE A C 1
ATOM 1156 O O . PHE A 1 145 ? -8.910 -6.272 5.759 1.00 98.25 145 PHE A O 1
ATOM 1163 N N . ALA A 1 146 ? -7.654 -7.869 4.797 1.00 97.75 146 ALA A N 1
ATOM 1164 C CA . ALA A 1 146 ? -8.603 -8.962 4.992 1.00 97.75 146 ALA A CA 1
ATOM 1165 C C . ALA A 1 146 ? -8.987 -9.110 6.471 1.00 97.75 146 ALA A C 1
ATOM 1167 O O . ALA A 1 146 ? -10.171 -9.111 6.813 1.00 97.75 146 ALA A O 1
ATOM 1168 N N . ARG A 1 147 ? -7.997 -9.086 7.375 1.00 96.00 147 ARG A N 1
ATOM 1169 C CA . ARG A 1 147 ? -8.245 -9.110 8.825 1.00 96.00 147 ARG A CA 1
ATOM 1170 C C . ARG A 1 147 ? -9.036 -7.900 9.316 1.00 96.00 147 ARG A C 1
ATOM 1172 O O . ARG A 1 147 ? -9.908 -8.041 10.170 1.00 96.00 147 ARG A O 1
ATOM 1179 N N . MET A 1 148 ? -8.773 -6.713 8.771 1.00 95.62 148 MET A N 1
ATOM 1180 C CA . MET A 1 148 ? -9.545 -5.513 9.110 1.00 95.62 148 MET A CA 1
ATOM 1181 C C . MET A 1 148 ? -10.959 -5.512 8.503 1.00 95.62 148 MET A C 1
ATOM 1183 O O . MET A 1 148 ? -11.848 -4.875 9.058 1.00 95.62 148 MET A O 1
ATOM 1187 N N . ILE A 1 149 ? -11.213 -6.201 7.389 1.00 96.25 149 ILE A N 1
ATOM 1188 C CA . ILE A 1 149 ? -12.568 -6.368 6.835 1.00 96.25 149 ILE A CA 1
ATOM 1189 C C . ILE A 1 149 ? -13.382 -7.318 7.722 1.00 96.25 149 ILE A C 1
ATOM 1191 O O . ILE A 1 149 ? -14.522 -7.004 8.091 1.00 96.25 149 ILE A O 1
ATOM 1195 N N . ASP A 1 150 ? -12.765 -8.430 8.116 1.00 95.00 150 ASP A N 1
ATOM 1196 C CA . ASP A 1 150 ? -13.387 -9.480 8.927 1.00 95.00 150 ASP A CA 1
ATOM 1197 C C . ASP A 1 150 ? -13.524 -9.100 10.404 1.00 95.00 150 ASP A C 1
ATOM 1199 O O . ASP A 1 150 ? -14.270 -9.754 11.131 1.00 95.00 150 ASP A O 1
ATOM 1203 N N . HIS A 1 151 ? -12.852 -8.027 10.839 1.00 93.31 151 HIS A N 1
ATOM 1204 C CA . HIS A 1 151 ? -12.724 -7.659 12.250 1.00 93.31 151 HIS A CA 1
ATOM 1205 C C . HIS A 1 151 ? -12.054 -8.781 13.075 1.00 93.31 151 HIS A C 1
ATOM 1207 O O . HIS A 1 151 ? -12.466 -9.099 14.188 1.00 93.31 151 HIS A O 1
ATOM 1213 N N . ASP A 1 152 ? -11.010 -9.398 12.511 1.00 92.00 152 ASP A N 1
ATOM 1214 C CA . ASP A 1 152 ? -10.287 -10.529 13.103 1.00 92.00 152 ASP A CA 1
ATOM 1215 C C . ASP A 1 152 ? -9.149 -10.070 14.033 1.00 92.00 152 ASP A C 1
ATOM 1217 O O . ASP A 1 152 ? -7.978 -9.931 13.640 1.00 92.00 152 ASP A O 1
ATOM 1221 N N . GLY A 1 153 ? -9.508 -9.800 15.290 1.00 88.50 153 GLY A N 1
ATOM 1222 C CA . GLY A 1 153 ? -8.561 -9.377 16.327 1.00 88.50 153 GLY A CA 1
ATOM 1223 C C . GLY A 1 153 ? -7.942 -7.995 16.070 1.00 88.50 153 GLY A C 1
ATOM 1224 O O . GLY A 1 153 ? -6.825 -7.718 16.522 1.00 88.50 153 GLY A O 1
ATOM 1225 N N . VAL A 1 154 ? -8.617 -7.175 15.252 1.00 92.31 154 VAL A N 1
ATOM 1226 C CA . VAL A 1 154 ? -8.271 -5.786 14.924 1.00 92.31 154 VAL A CA 1
ATOM 1227 C C . VAL A 1 154 ? -9.529 -4.976 14.583 1.00 92.31 154 VAL A C 1
ATOM 1229 O O . VAL A 1 154 ? -10.510 -5.547 14.099 1.00 92.31 154 VAL A O 1
ATOM 1232 N N . PRO A 1 155 ? -9.534 -3.640 14.761 1.00 92.31 155 PRO A N 1
ATOM 1233 C CA . PRO A 1 155 ? -10.697 -2.817 14.449 1.00 92.31 155 PRO A CA 1
ATOM 1234 C C . PRO A 1 155 ? -11.088 -2.873 12.970 1.00 92.31 155 PRO A C 1
ATOM 1236 O O . PRO A 1 155 ? -10.238 -2.938 12.078 1.00 92.31 155 PRO A O 1
ATOM 1239 N N . LYS A 1 156 ? -12.400 -2.818 12.727 1.00 93.31 156 LYS A N 1
ATOM 1240 C CA . LYS A 1 156 ? -12.976 -2.991 11.396 1.00 93.31 156 LYS A CA 1
ATOM 1241 C C . LYS A 1 156 ? -12.746 -1.774 10.491 1.00 93.31 156 LYS A C 1
ATOM 1243 O O . LYS A 1 156 ? -12.893 -0.636 10.942 1.00 93.31 156 LYS A O 1
ATOM 1248 N N . LEU A 1 157 ? -12.482 -2.001 9.200 1.00 94.00 157 LEU A N 1
ATOM 1249 C CA . LEU A 1 157 ? -12.541 -0.936 8.189 1.00 94.00 157 LEU A CA 1
ATOM 1250 C C . LEU A 1 157 ? -13.949 -0.338 8.094 1.00 94.00 157 LEU A C 1
ATOM 1252 O O . LEU A 1 157 ? -14.963 -1.042 8.106 1.00 94.00 157 LEU A O 1
ATOM 1256 N N . ARG A 1 158 ? -14.023 0.980 7.916 1.00 93.81 158 ARG A N 1
ATOM 1257 C CA . ARG A 1 158 ? -15.282 1.654 7.585 1.00 93.81 158 ARG A CA 1
ATOM 1258 C C . ARG A 1 158 ? -15.720 1.263 6.177 1.00 93.81 158 ARG A C 1
ATOM 1260 O O . ARG A 1 158 ? -14.897 1.025 5.299 1.00 93.81 158 ARG A O 1
ATOM 1267 N N . GLN A 1 159 ? -17.024 1.307 5.915 1.00 93.25 159 GLN A N 1
ATOM 1268 C CA . GLN A 1 159 ? -17.563 0.978 4.589 1.00 93.25 159 GLN A CA 1
ATOM 1269 C C . GLN A 1 159 ? -16.932 1.825 3.468 1.00 93.25 159 GLN A C 1
ATOM 1271 O O . GLN A 1 159 ? -16.581 1.306 2.416 1.00 93.25 159 GLN A O 1
ATOM 1276 N N . THR A 1 160 ? -16.723 3.122 3.704 1.00 94.56 160 THR A N 1
ATOM 1277 C CA . THR A 1 160 ? -16.065 4.019 2.738 1.00 94.56 160 THR A CA 1
ATOM 1278 C C . THR A 1 160 ? -14.598 3.664 2.491 1.00 94.56 160 THR A C 1
ATOM 1280 O O . THR A 1 160 ? -14.086 3.895 1.400 1.00 94.56 160 THR A O 1
ATOM 1283 N N . GLU A 1 161 ? -13.915 3.121 3.500 1.00 96.75 161 GLU A N 1
ATOM 1284 C CA . GLU A 1 161 ? -12.529 2.657 3.393 1.00 96.75 161 GLU A CA 1
ATOM 1285 C C . GLU A 1 161 ? -12.465 1.352 2.596 1.00 96.75 161 GLU A C 1
ATOM 1287 O O . GLU A 1 161 ? -11.622 1.237 1.713 1.00 96.75 161 GLU A O 1
ATOM 1292 N N . ALA A 1 162 ? -13.404 0.429 2.830 1.00 96.50 162 ALA A N 1
ATOM 1293 C CA . ALA A 1 162 ? -13.529 -0.814 2.072 1.00 96.50 162 ALA A CA 1
ATOM 1294 C C . ALA A 1 162 ? -13.818 -0.563 0.581 1.00 96.50 162 ALA A C 1
ATOM 1296 O O . ALA A 1 162 ? -13.152 -1.137 -0.270 1.00 96.50 162 ALA A O 1
ATOM 1297 N N . VAL A 1 163 ? -14.725 0.366 0.246 1.00 96.44 163 VAL A N 1
ATOM 1298 C CA . VAL A 1 163 ? -14.991 0.744 -1.160 1.00 96.44 163 VAL A CA 1
ATOM 1299 C C . VAL A 1 163 ? -13.751 1.347 -1.830 1.00 96.44 163 VAL A C 1
ATOM 1301 O O . VAL A 1 163 ? -13.482 1.092 -3.002 1.00 96.44 163 VAL A O 1
ATOM 1304 N N . ARG A 1 164 ? -12.966 2.153 -1.102 1.00 97.12 164 ARG A N 1
ATOM 1305 C CA . ARG A 1 164 ? -11.707 2.691 -1.637 1.00 97.12 164 ARG A CA 1
ATOM 1306 C C . ARG A 1 164 ? -10.675 1.584 -1.846 1.00 97.12 164 ARG A C 1
ATOM 1308 O O . ARG A 1 164 ? -9.974 1.609 -2.854 1.00 97.12 164 ARG A O 1
ATOM 1315 N N . LEU A 1 165 ? -10.576 0.652 -0.902 1.00 98.44 165 LEU A N 1
ATOM 1316 C CA . LEU A 1 165 ? -9.672 -0.488 -0.982 1.00 98.44 165 LEU A CA 1
ATOM 1317 C C . LEU A 1 165 ? -9.982 -1.372 -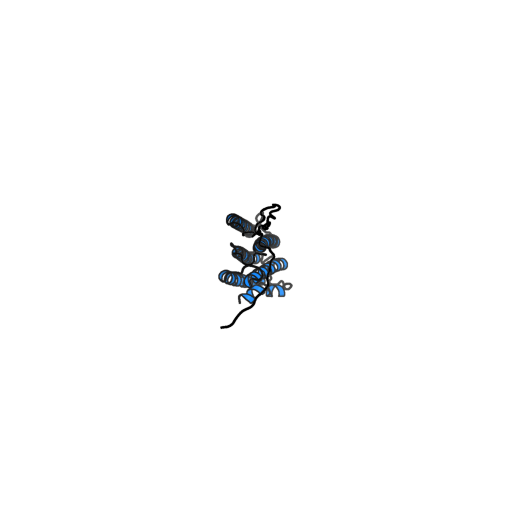2.193 1.00 98.44 165 LEU A C 1
ATOM 1319 O O . LEU A 1 165 ? -9.057 -1.709 -2.920 1.00 98.44 165 LEU A O 1
ATOM 1323 N N . ASP A 1 166 ? -11.255 -1.674 -2.436 1.00 97.56 166 ASP A N 1
ATOM 1324 C CA . ASP A 1 166 ? -11.718 -2.449 -3.592 1.00 97.56 166 ASP A CA 1
ATOM 1325 C C . ASP A 1 166 ? -11.214 -1.841 -4.916 1.00 97.56 166 ASP A C 1
ATOM 1327 O O . ASP A 1 166 ? -10.529 -2.488 -5.709 1.00 97.56 166 ASP A O 1
ATOM 1331 N N . SER A 1 167 ? -11.391 -0.525 -5.082 1.00 97.62 167 SER A N 1
ATOM 1332 C CA . SER A 1 167 ? -10.878 0.198 -6.252 1.00 97.62 167 SER A CA 1
ATOM 1333 C C . SER A 1 167 ? -9.345 0.173 -6.375 1.00 97.62 167 SER A C 1
ATOM 1335 O O . SER A 1 167 ? -8.811 0.156 -7.489 1.00 97.62 167 SER A O 1
ATOM 1337 N N . ILE A 1 168 ? -8.620 0.198 -5.251 1.00 98.56 168 ILE A N 1
ATOM 1338 C CA . ILE A 1 168 ? -7.153 0.088 -5.233 1.00 98.56 168 ILE A CA 1
ATOM 1339 C C . ILE A 1 168 ? -6.724 -1.331 -5.621 1.00 98.56 168 ILE A C 1
ATOM 1341 O O . ILE A 1 168 ? -5.813 -1.481 -6.438 1.00 98.56 168 ILE A O 1
ATOM 1345 N N . ALA A 1 169 ? -7.377 -2.357 -5.078 1.00 98.56 169 ALA A N 1
ATOM 1346 C CA . ALA A 1 169 ? -7.079 -3.762 -5.326 1.00 98.56 169 ALA A CA 1
ATOM 1347 C C . ALA A 1 169 ? -7.224 -4.116 -6.813 1.00 98.56 169 ALA A C 1
ATOM 1349 O O . ALA A 1 169 ? -6.279 -4.631 -7.417 1.00 98.56 169 ALA A O 1
ATOM 1350 N N . GLU A 1 170 ? -8.339 -3.729 -7.436 1.00 98.00 170 GLU A N 1
ATOM 1351 C CA . GLU A 1 170 ? -8.575 -3.970 -8.864 1.00 98.00 170 GLU A CA 1
ATOM 1352 C C . GLU A 1 170 ? -7.533 -3.281 -9.751 1.00 98.00 170 GLU A C 1
ATOM 1354 O O . GLU A 1 170 ? -6.950 -3.877 -10.661 1.00 98.00 170 GLU A O 1
ATOM 1359 N N . ARG A 1 171 ? -7.207 -2.021 -9.447 1.00 98.31 171 ARG A N 1
ATOM 1360 C CA . ARG A 1 171 ? -6.161 -1.301 -10.182 1.00 98.31 171 ARG A CA 1
ATOM 1361 C C . ARG A 1 171 ? -4.785 -1.941 -9.987 1.00 98.31 171 ARG A C 1
ATOM 1363 O O . ARG A 1 171 ? -4.000 -1.994 -10.933 1.00 98.31 171 ARG A O 1
ATOM 1370 N N . THR A 1 172 ? -4.497 -2.439 -8.786 1.00 98.62 172 THR A N 1
ATOM 1371 C CA . THR A 1 172 ? -3.234 -3.122 -8.486 1.00 98.62 172 THR A CA 1
ATOM 1372 C C . THR A 1 172 ? -3.083 -4.381 -9.330 1.00 98.62 172 THR A C 1
ATOM 1374 O O . THR A 1 172 ? -2.022 -4.573 -9.920 1.00 98.62 172 THR A O 1
ATOM 1377 N N . ARG A 1 173 ? -4.138 -5.199 -9.463 1.00 98.12 173 ARG A N 1
ATOM 1378 C CA . ARG A 1 173 ? -4.126 -6.396 -10.323 1.00 98.12 173 ARG A CA 1
ATOM 1379 C C . ARG A 1 173 ? -3.724 -6.068 -11.756 1.00 98.12 173 ARG A C 1
ATOM 1381 O O . ARG A 1 173 ? -2.847 -6.727 -12.314 1.00 98.12 173 ARG A O 1
ATOM 1388 N N . ILE A 1 174 ? -4.308 -5.015 -12.327 1.00 97.88 174 ILE A N 1
ATOM 1389 C CA . ILE A 1 174 ? -3.996 -4.565 -13.691 1.00 97.88 174 ILE A CA 1
ATOM 1390 C C . ILE A 1 174 ? -2.526 -4.138 -13.797 1.00 97.88 174 ILE A C 1
ATOM 1392 O O . ILE A 1 174 ? -1.815 -4.573 -14.700 1.00 97.88 174 ILE A O 1
ATOM 1396 N N . VAL A 1 175 ? -2.052 -3.302 -12.870 1.00 98.50 175 VAL A N 1
ATOM 1397 C CA . VAL A 1 175 ? -0.681 -2.773 -12.912 1.00 98.50 175 VAL A CA 1
ATOM 1398 C C . VAL A 1 175 ? 0.362 -3.867 -12.710 1.00 98.50 175 VAL A C 1
ATOM 1400 O O . VAL A 1 175 ? 1.355 -3.880 -13.430 1.00 98.50 175 VAL A O 1
ATOM 1403 N N . VAL A 1 176 ? 0.140 -4.795 -11.781 1.00 98.00 176 VAL A N 1
ATOM 1404 C CA . VAL A 1 176 ? 1.057 -5.918 -11.543 1.00 98.00 176 VAL A CA 1
ATOM 1405 C C . VAL A 1 176 ? 1.101 -6.850 -12.751 1.00 98.00 176 VAL A C 1
ATOM 1407 O O . VAL A 1 176 ? 2.191 -7.216 -13.181 1.00 98.00 176 VAL A O 1
ATOM 1410 N N . THR A 1 177 ? -0.056 -7.167 -13.341 1.00 97.12 177 THR A N 1
ATOM 1411 C CA . THR A 1 177 ? -0.130 -7.996 -14.556 1.00 97.12 177 THR A CA 1
ATOM 1412 C C . THR A 1 177 ? 0.679 -7.378 -15.694 1.00 97.12 177 THR A C 1
ATOM 1414 O O . THR A 1 177 ? 1.480 -8.061 -16.322 1.00 97.12 177 THR A O 1
ATOM 1417 N N . ASN A 1 178 ? 0.527 -6.071 -15.921 1.00 96.25 178 ASN A N 1
ATOM 1418 C CA . ASN A 1 178 ? 1.277 -5.367 -16.960 1.00 96.25 178 ASN A CA 1
ATOM 1419 C C . ASN A 1 178 ? 2.775 -5.286 -16.636 1.00 96.25 178 ASN A C 1
ATOM 1421 O O . ASN A 1 178 ? 3.611 -5.470 -17.512 1.00 96.25 178 ASN A O 1
ATOM 1425 N N . ALA A 1 179 ? 3.131 -5.012 -15.378 1.00 96.56 179 ALA A N 1
ATOM 1426 C CA . ALA A 1 179 ? 4.527 -4.879 -14.973 1.00 96.56 179 ALA A CA 1
ATOM 1427 C C . ALA A 1 179 ? 5.300 -6.202 -15.074 1.00 96.56 179 ALA A C 1
ATOM 1429 O O . ALA A 1 179 ? 6.517 -6.176 -15.243 1.00 96.56 179 ALA A O 1
ATOM 1430 N N . PHE A 1 180 ? 4.625 -7.347 -14.925 1.00 96.06 180 PHE A N 1
ATOM 1431 C CA . PHE A 1 180 ? 5.250 -8.676 -14.970 1.00 96.06 180 PHE A CA 1
ATOM 1432 C C . PHE A 1 180 ? 4.986 -9.409 -16.288 1.00 96.06 180 PHE A C 1
ATOM 1434 O O . PHE A 1 180 ? 5.224 -10.613 -16.380 1.00 96.06 180 PHE A O 1
ATOM 1441 N N . GLU A 1 181 ? 4.521 -8.700 -17.319 1.00 93.69 181 GLU A N 1
ATOM 1442 C CA . GLU A 1 181 ? 4.303 -9.282 -18.638 1.00 93.69 181 GLU A CA 1
ATOM 1443 C C . GLU A 1 181 ? 5.585 -9.971 -19.147 1.00 93.69 181 GLU A C 1
ATOM 1445 O O . GLU A 1 181 ? 6.667 -9.384 -19.191 1.00 93.69 181 GLU A O 1
ATOM 1450 N N . GLY A 1 182 ? 5.468 -11.253 -19.508 1.00 91.31 182 GLY A N 1
ATOM 1451 C CA . GLY A 1 182 ? 6.593 -12.080 -19.958 1.00 91.31 182 GLY A CA 1
ATOM 1452 C C . GLY A 1 182 ? 7.413 -12.747 -18.844 1.00 91.31 182 GLY A C 1
ATOM 1453 O O . GLY A 1 182 ? 8.393 -13.427 -19.153 1.00 91.31 182 GLY A O 1
ATOM 1454 N N . ILE A 1 183 ? 7.025 -12.604 -17.570 1.00 93.12 183 ILE A N 1
ATOM 1455 C CA . ILE A 1 183 ? 7.663 -13.269 -16.422 1.00 93.12 183 ILE A CA 1
ATOM 1456 C C . ILE A 1 183 ? 6.763 -14.394 -15.887 1.00 93.12 183 ILE A C 1
ATOM 1458 O O . ILE A 1 183 ? 6.045 -14.229 -14.905 1.00 93.12 183 ILE A O 1
ATOM 1462 N N . HIS A 1 184 ? 6.849 -15.568 -16.510 1.00 89.81 184 HIS A N 1
ATOM 1463 C CA . HIS A 1 184 ? 5.933 -16.691 -16.251 1.00 89.81 184 HIS A CA 1
ATOM 1464 C C . HIS A 1 184 ? 6.093 -17.388 -14.893 1.00 89.81 184 HIS A C 1
ATOM 1466 O O . HIS A 1 184 ? 5.163 -18.038 -14.422 1.00 89.81 184 HIS A O 1
ATOM 1472 N N . ASP A 1 185 ? 7.246 -17.246 -14.234 1.00 94.62 185 ASP A N 1
ATOM 1473 C CA . ASP A 1 185 ? 7.523 -17.905 -12.947 1.00 94.62 185 ASP A CA 1
ATOM 1474 C C . ASP A 1 185 ? 6.613 -17.420 -11.798 1.00 94.62 185 ASP A C 1
ATOM 1476 O O . ASP A 1 185 ? 6.658 -17.992 -10.712 1.00 94.62 185 ASP A O 1
ATOM 1480 N N . TYR A 1 186 ? 5.807 -16.375 -12.028 1.00 95.06 186 TYR A N 1
ATOM 1481 C CA . TYR A 1 186 ? 4.931 -15.752 -11.033 1.00 95.06 186 TYR A CA 1
ATOM 1482 C C . TYR A 1 186 ? 3.453 -15.685 -11.463 1.00 95.06 186 TYR A C 1
ATOM 1484 O O . TYR A 1 186 ? 2.668 -15.007 -10.800 1.00 95.06 186 TYR A O 1
ATOM 1492 N N . ASP A 1 187 ? 3.048 -16.352 -12.553 1.00 94.50 187 ASP A N 1
ATOM 1493 C CA . ASP A 1 187 ? 1.676 -16.271 -13.092 1.00 94.50 187 ASP A CA 1
ATOM 1494 C C . ASP A 1 187 ? 0.613 -16.664 -12.040 1.00 94.50 187 ASP A C 1
ATOM 1496 O O . ASP A 1 187 ? -0.438 -16.023 -11.928 1.00 94.50 187 ASP A O 1
ATOM 1500 N N . GLU A 1 188 ? 0.899 -17.681 -11.217 1.00 95.62 188 GLU A N 1
ATOM 1501 C CA . GLU A 1 188 ? 0.008 -18.102 -10.130 1.00 95.62 188 GLU A CA 1
ATOM 1502 C C . GLU A 1 188 ? -0.119 -17.007 -9.063 1.00 95.62 188 GLU A C 1
ATOM 1504 O O . GLU A 1 188 ? -1.228 -16.634 -8.680 1.00 95.62 188 GLU A O 1
ATOM 1509 N N . GLU A 1 189 ? 0.990 -16.458 -8.577 1.00 97.25 189 GLU A N 1
ATOM 1510 C CA . GLU A 1 189 ? 0.970 -15.411 -7.562 1.00 97.25 189 GLU A CA 1
ATOM 1511 C C . GLU A 1 189 ? 0.336 -14.114 -8.056 1.00 97.25 189 GLU A C 1
ATOM 1513 O O . GLU A 1 189 ? -0.358 -13.458 -7.279 1.00 97.25 189 GLU A O 1
ATOM 1518 N N . VAL A 1 190 ? 0.541 -13.754 -9.326 1.00 96.38 190 VAL A N 1
ATOM 1519 C CA . VAL A 1 190 ? -0.089 -12.585 -9.951 1.00 96.38 190 VAL A CA 1
ATOM 1520 C C . VAL A 1 190 ? -1.609 -12.736 -9.956 1.00 96.38 190 VAL A C 1
ATOM 1522 O O . VAL A 1 190 ? -2.311 -11.787 -9.607 1.00 96.38 190 VAL A O 1
ATOM 1525 N N . SER A 1 191 ? -2.128 -13.933 -10.253 1.00 95.38 191 SER A N 1
ATOM 1526 C CA . SER A 1 191 ? -3.577 -14.194 -10.222 1.00 95.38 191 SER A CA 1
ATOM 1527 C C . SER A 1 191 ? -4.202 -14.009 -8.831 1.00 95.38 191 SER A C 1
ATOM 1529 O O . SER A 1 191 ? -5.378 -13.663 -8.717 1.00 95.38 191 SER A O 1
ATOM 1531 N N . LYS A 1 192 ? -3.394 -14.155 -7.773 1.00 97.25 192 LYS A N 1
ATOM 1532 C CA . LYS A 1 192 ? -3.813 -14.053 -6.368 1.00 97.25 192 LYS A CA 1
ATOM 1533 C C . LYS A 1 192 ? -3.565 -12.681 -5.741 1.00 97.25 192 LYS A C 1
ATOM 1535 O O . LYS A 1 192 ? -3.757 -12.508 -4.541 1.00 97.25 192 LYS A O 1
ATOM 1540 N N . VAL A 1 193 ? -3.116 -11.687 -6.509 1.00 97.88 193 VAL A N 1
ATOM 1541 C CA . VAL A 1 193 ? -2.937 -10.321 -5.992 1.00 97.88 193 VAL A CA 1
ATOM 1542 C C . VAL A 1 193 ? -4.278 -9.797 -5.477 1.00 97.88 193 VAL A C 1
ATOM 1544 O O . VAL A 1 193 ? -5.230 -9.716 -6.251 1.00 97.88 193 VAL A O 1
ATOM 1547 N N . TYR A 1 194 ? -4.330 -9.424 -4.196 1.00 98.06 194 TYR A N 1
ATOM 1548 C CA . TYR A 1 194 ? -5.535 -8.942 -3.511 1.00 98.06 194 TYR A CA 1
ATOM 1549 C C . TYR A 1 194 ? -6.732 -9.914 -3.520 1.00 98.06 194 TYR A C 1
ATOM 1551 O O . TYR A 1 194 ? -7.879 -9.484 -3.413 1.00 98.06 194 TYR A O 1
ATOM 1559 N N . GLU A 1 195 ? -6.489 -11.219 -3.668 1.00 97.69 195 GLU A N 1
ATOM 1560 C CA . GLU A 1 195 ? -7.557 -12.227 -3.674 1.00 97.69 195 GLU A CA 1
ATOM 1561 C C . GLU A 1 195 ? -8.353 -12.213 -2.362 1.00 97.69 195 GLU A C 1
ATOM 1563 O O . GLU A 1 195 ? -9.581 -12.183 -2.401 1.00 97.69 195 GLU A O 1
ATOM 1568 N N . GLU A 1 196 ? -7.683 -12.130 -1.205 1.00 97.62 196 GLU A N 1
ATOM 1569 C CA . GLU A 1 196 ? -8.380 -12.170 0.084 1.00 97.62 196 GLU A CA 1
ATOM 1570 C C . GLU A 1 196 ? -9.309 -10.965 0.278 1.00 97.62 196 GLU A C 1
ATOM 1572 O O . GLU A 1 196 ? -10.425 -11.114 0.781 1.00 97.62 196 GLU A O 1
ATOM 1577 N N . VAL A 1 197 ? -8.862 -9.769 -0.101 1.00 97.50 197 VAL A N 1
ATOM 1578 C CA . VAL A 1 197 ? -9.682 -8.555 -0.045 1.00 97.50 197 VAL A CA 1
ATOM 1579 C C . VAL A 1 197 ? -10.866 -8.638 -1.004 1.00 97.50 197 VAL A C 1
ATOM 1581 O O . VAL A 1 197 ? -11.994 -8.397 -0.575 1.00 97.50 197 VAL A O 1
ATOM 1584 N N . LEU A 1 198 ? -10.629 -8.984 -2.272 1.00 96.19 198 LEU A N 1
ATOM 1585 C CA . LEU A 1 198 ? -11.663 -8.951 -3.311 1.00 96.19 198 LEU A CA 1
ATOM 1586 C C . LEU A 1 198 ? -12.756 -10.000 -3.080 1.00 96.19 198 LEU A C 1
ATOM 1588 O O . LEU A 1 198 ? -13.929 -9.708 -3.299 1.00 96.19 198 LEU A O 1
ATOM 1592 N N . ASP A 1 199 ? -12.410 -11.167 -2.534 1.00 96.12 199 ASP A N 1
ATOM 1593 C CA . ASP A 1 199 ? -13.388 -12.192 -2.143 1.00 96.12 199 ASP A CA 1
ATOM 1594 C C . ASP A 1 199 ? -14.352 -11.719 -1.036 1.00 96.12 199 ASP A C 1
ATOM 1596 O O . ASP A 1 199 ? -15.411 -12.314 -0.830 1.00 96.12 199 ASP A O 1
ATOM 1600 N N . ARG A 1 200 ? -13.990 -10.659 -0.299 1.00 93.94 200 ARG A N 1
ATOM 1601 C CA . ARG A 1 200 ? -14.786 -10.099 0.806 1.00 93.94 200 ARG A CA 1
ATOM 1602 C C . ARG A 1 200 ? -15.520 -8.815 0.441 1.00 93.94 200 ARG A C 1
ATOM 1604 O O . ARG A 1 200 ? -16.499 -8.480 1.112 1.00 93.94 200 ARG A O 1
ATOM 1611 N N . THR A 1 201 ? -15.017 -8.057 -0.533 1.00 87.88 201 THR A N 1
ATOM 1612 C CA . THR A 1 201 ? -15.620 -6.790 -0.974 1.00 87.88 201 THR A CA 1
ATOM 1613 C C . THR A 1 201 ? -16.521 -6.935 -2.199 1.00 87.88 201 THR A C 1
ATOM 1615 O O . THR A 1 201 ? -17.365 -6.055 -2.396 1.00 87.88 201 THR A O 1
ATOM 1618 N N . GLY A 1 202 ? -16.363 -8.018 -2.970 1.00 66.38 202 GLY A N 1
ATOM 1619 C CA . GLY A 1 202 ? -17.151 -8.355 -4.163 1.00 66.38 202 GLY A CA 1
ATOM 1620 C C . GLY A 1 202 ? -18.560 -8.884 -3.911 1.00 66.38 202 GLY A C 1
ATOM 1621 O O . GLY A 1 202 ? -18.833 -9.443 -2.824 1.00 66.38 202 GLY A O 1
#

pLDDT: mean 84.44, std 21.68, range [36.06, 98.81]

Sequence (202 aa):
MPANDMDVDPQSSAVEDSMDEMQSIVSTPAISTPSQHYSGLSEAQQQKFKDYLDDQLLSITRRFVKRAAESEGSYKNLDPLLEDLNKLIDVVWYSISGQDDKDLFGQPYYLLRIADELVDFIAGFQNDPRPRETIQILKKLDSIFARMIDHDGVPKLRQTEAVRLDSIAERTRIVVTNAFEGIHDYDEEVSKVYEEVLDRTG

Radius of gyration: 34.94 Å; chains: 1; bounding box: 87×43×113 Å

InterPro domains:
  IPR031349 General transcription factor TFIIH, subunit Tfb6 [PF17110] (75-189)
  IPR031349 General transcription factor TFIIH, subunit Tfb6 [PTHR37781] (20-201)

Secondary structure (DSSP, 8-state):
------------------------------------------HHHHHHHHHHHHHHHHHHHHHHHGGGGT-TT--SSSHHHHHHHHHHHHHHHHHHTT-TTPPPSSHHHHHHHHHHHHHHHHHHTTTS--HHHHHHHHHHHHHHHHHHHHTSSSPPPPHHHHHHHHHHHHHHHHHHHHHTTT-GGGHHHHHTTTHHHHHHH-